Protein AF-A0A3D2S648-F1 (afdb_monomer_lite)

Radius of gyration: 19.28 Å; chains: 1; bounding box: 47×48×57 Å

Structure (mmCIF, N/CA/C/O backbone):
data_AF-A0A3D2S648-F1
#
_entry.id   AF-A0A3D2S648-F1
#
loop_
_atom_site.group_PDB
_atom_site.id
_atom_site.type_symbol
_atom_site.label_atom_id
_atom_site.label_alt_id
_atom_site.label_comp_id
_atom_site.label_asym_id
_atom_site.label_entity_id
_atom_site.label_seq_id
_atom_site.pdbx_PDB_ins_code
_atom_site.Cartn_x
_atom_site.Cartn_y
_atom_site.Cartn_z
_atom_site.occupancy
_atom_site.B_iso_or_equiv
_atom_site.auth_seq_id
_atom_site.auth_comp_id
_atom_site.auth_asym_id
_atom_site.auth_atom_id
_atom_site.pdbx_PDB_model_num
ATOM 1 N N . MET A 1 1 ? -22.440 8.748 -2.567 1.00 68.94 1 MET A N 1
ATOM 2 C CA . MET A 1 1 ? -22.043 9.729 -1.536 1.00 68.94 1 MET A CA 1
ATOM 3 C C . MET A 1 1 ? -20.628 10.183 -1.875 1.00 68.94 1 MET A C 1
ATOM 5 O O . MET A 1 1 ? -19.863 9.335 -2.315 1.00 68.94 1 MET A O 1
ATOM 9 N N . SER A 1 2 ? -20.301 11.477 -1.815 1.00 81.31 2 SER A N 1
ATOM 10 C CA . SER A 1 2 ? -18.918 11.945 -2.030 1.00 81.31 2 SER A CA 1
ATOM 11 C C . SER A 1 2 ? -18.093 11.781 -0.749 1.00 81.31 2 SER A C 1
ATOM 13 O O . SER A 1 2 ? -18.677 11.675 0.327 1.00 81.31 2 SER A O 1
ATOM 15 N N . LEU A 1 3 ? -16.758 11.813 -0.849 1.00 81.62 3 LEU A N 1
ATOM 16 C CA . LEU A 1 3 ? -15.882 11.835 0.335 1.00 81.62 3 LEU A CA 1
ATOM 17 C C . LEU A 1 3 ? -16.218 13.018 1.249 1.00 81.62 3 LEU A C 1
ATOM 19 O O . LEU A 1 3 ? -16.383 12.841 2.450 1.00 81.62 3 LEU A O 1
ATOM 23 N N . GLY A 1 4 ? -16.443 14.196 0.657 1.00 78.25 4 GLY A N 1
ATOM 24 C CA . GLY A 1 4 ? -16.842 15.378 1.415 1.00 78.25 4 GLY A CA 1
ATOM 25 C C . GLY A 1 4 ? -18.153 15.192 2.182 1.00 78.25 4 GLY A C 1
ATOM 26 O O . GLY A 1 4 ? -18.220 15.561 3.342 1.00 78.25 4 GLY A O 1
ATOM 27 N N . ALA A 1 5 ? -19.148 14.510 1.605 1.00 82.06 5 ALA A N 1
ATOM 28 C CA . ALA A 1 5 ? -20.403 14.233 2.308 1.00 82.06 5 ALA A CA 1
ATOM 29 C C . ALA A 1 5 ? -20.234 13.280 3.510 1.00 82.06 5 ALA A C 1
ATOM 31 O O . ALA A 1 5 ? -21.040 13.333 4.435 1.00 82.06 5 ALA A O 1
ATOM 32 N N . ILE A 1 6 ? -19.209 12.417 3.502 1.00 81.50 6 ILE A N 1
ATOM 33 C CA . ILE A 1 6 ? -18.843 11.582 4.658 1.00 81.50 6 ILE A CA 1
ATOM 34 C C . ILE A 1 6 ? -18.100 12.428 5.702 1.00 81.50 6 ILE A C 1
ATOM 36 O O . ILE A 1 6 ? -18.404 12.330 6.884 1.00 81.50 6 ILE A O 1
ATOM 40 N N . ALA A 1 7 ? -17.172 13.288 5.273 1.00 78.75 7 ALA A N 1
ATOM 41 C CA . ALA A 1 7 ? -16.404 14.165 6.162 1.00 78.75 7 ALA A CA 1
ATOM 42 C C . ALA A 1 7 ? -17.233 15.307 6.784 1.00 78.75 7 ALA A C 1
ATOM 44 O O . ALA A 1 7 ? -16.906 15.787 7.866 1.00 78.75 7 ALA A O 1
ATOM 45 N N . ASP A 1 8 ? -18.326 15.739 6.147 1.00 77.69 8 ASP A N 1
ATOM 46 C CA . ASP A 1 8 ? -19.172 16.848 6.614 1.00 77.69 8 ASP A CA 1
ATOM 47 C C . ASP A 1 8 ? -19.723 16.628 8.036 1.00 77.69 8 ASP A C 1
ATOM 49 O O . ASP A 1 8 ? -19.991 17.595 8.754 1.00 77.69 8 ASP A O 1
ATOM 53 N N . THR A 1 9 ? -19.835 15.375 8.495 1.00 71.50 9 THR A N 1
ATOM 54 C CA . THR A 1 9 ? -20.250 15.051 9.871 1.00 71.50 9 THR A CA 1
ATOM 55 C C . THR A 1 9 ? -19.238 15.481 10.936 1.00 71.50 9 THR A C 1
ATOM 57 O O . THR A 1 9 ? -19.591 15.522 12.113 1.00 71.50 9 THR A O 1
ATOM 60 N N . LEU A 1 10 ? -18.002 15.803 10.542 1.00 74.88 10 LEU A N 1
ATOM 61 C CA . LEU A 1 10 ? -16.890 16.170 11.424 1.00 74.88 10 LEU A CA 1
ATOM 62 C C . LEU A 1 10 ? -16.621 17.685 11.493 1.00 74.88 10 LEU A C 1
ATOM 64 O O . LEU A 1 10 ? -15.765 18.115 12.258 1.00 74.88 10 LEU A O 1
ATOM 68 N N . GLY A 1 11 ? -17.366 18.517 10.754 1.00 65.44 11 GLY A N 1
ATOM 69 C CA . GLY A 1 11 ? -17.155 19.976 10.733 1.00 65.44 11 GLY A CA 1
ATOM 70 C C . GLY A 1 11 ? -16.646 20.546 9.405 1.00 65.44 11 GLY A C 1
ATOM 71 O O . GLY A 1 11 ? -16.322 21.732 9.352 1.00 65.44 11 GLY A O 1
ATOM 72 N N . GLY A 1 12 ? -16.672 19.742 8.338 1.00 59.19 12 GLY A N 1
ATOM 73 C CA . GLY A 1 12 ? -16.446 20.155 6.951 1.00 59.19 12 GLY A CA 1
ATOM 74 C C . GLY A 1 12 ? -15.010 19.897 6.468 1.00 59.19 12 GLY A C 1
ATOM 75 O O . GLY A 1 12 ? -14.066 20.335 7.128 1.00 59.19 12 GLY A O 1
ATOM 76 N N . PRO A 1 13 ? -14.824 19.227 5.316 1.00 64.94 13 PRO A N 1
ATOM 77 C CA . PRO A 1 13 ? -13.505 18.888 4.793 1.00 64.94 13 PRO A CA 1
ATOM 78 C C . PRO A 1 13 ? -12.730 20.126 4.328 1.00 64.94 13 PRO A C 1
ATOM 80 O O . PRO A 1 13 ? -13.305 21.064 3.768 1.00 64.94 13 PRO A O 1
ATOM 83 N N . GLN A 1 14 ? -11.408 20.108 4.488 1.00 73.25 14 GLN A N 1
ATOM 84 C CA . GLN A 1 14 ? -10.525 21.092 3.856 1.00 73.25 14 GLN A CA 1
ATOM 85 C C . GLN A 1 14 ? -10.314 20.753 2.373 1.00 73.25 14 GLN A C 1
ATOM 87 O O . GLN A 1 14 ? -10.428 21.626 1.512 1.00 73.25 14 GLN A O 1
ATOM 92 N N . SER A 1 15 ? -10.001 19.485 2.077 1.00 87.38 15 SER A N 1
ATOM 93 C CA . SER A 1 15 ? -9.791 18.939 0.731 1.00 87.38 15 SER A CA 1
ATOM 94 C C . SER A 1 15 ? -9.544 17.438 0.850 1.00 87.38 15 SER A C 1
ATOM 96 O O . SER A 1 15 ? -8.461 17.049 1.283 1.00 87.38 15 SER A O 1
ATOM 98 N N . SER A 1 16 ? -10.509 16.611 0.442 1.00 92.00 16 SER A N 1
ATOM 99 C CA . SER A 1 16 ? -10.438 15.155 0.614 1.00 92.00 16 SER A CA 1
ATOM 100 C C . SER A 1 16 ? -9.823 14.444 -0.598 1.00 92.00 16 SER A C 1
ATOM 102 O O . SER A 1 16 ? -10.197 14.740 -1.735 1.00 92.00 16 SER A O 1
ATOM 104 N N . PHE A 1 17 ? -8.913 13.493 -0.372 1.00 93.81 17 PHE A N 1
ATOM 105 C CA . PHE A 1 17 ? -8.151 12.797 -1.419 1.00 93.81 17 PHE A CA 1
ATOM 106 C C . PHE A 1 17 ? -7.721 11.380 -1.001 1.00 93.81 17 PHE A C 1
ATOM 108 O O . PHE A 1 17 ? -7.932 10.957 0.134 1.00 93.81 17 PHE A O 1
ATOM 115 N N . ASP A 1 18 ? -7.168 10.630 -1.956 1.00 95.00 18 ASP A N 1
ATOM 116 C CA . ASP A 1 18 ? -6.601 9.284 -1.790 1.00 95.00 18 ASP A CA 1
ATOM 117 C C . ASP A 1 18 ? -7.480 8.260 -1.045 1.00 95.00 18 ASP A C 1
ATOM 119 O O . ASP A 1 18 ? -7.058 7.665 -0.049 1.00 95.00 18 ASP A O 1
ATOM 123 N N . PRO A 1 19 ? -8.714 7.998 -1.519 1.00 96.75 19 PRO A N 1
ATOM 124 C CA . PRO A 1 19 ? -9.584 7.032 -0.872 1.00 96.75 19 PRO A CA 1
ATOM 125 C C . PRO A 1 19 ? -9.084 5.590 -1.018 1.00 96.75 19 PRO A C 1
ATOM 127 O O . PRO A 1 19 ? -8.669 5.138 -2.090 1.00 96.75 19 PRO A O 1
ATOM 130 N N . ARG A 1 20 ? -9.233 4.829 0.063 1.00 97.56 20 ARG A N 1
ATOM 131 C CA . ARG A 1 20 ? -9.050 3.382 0.158 1.00 97.56 20 ARG A CA 1
ATOM 132 C C . ARG A 1 20 ? -10.309 2.759 0.730 1.00 97.56 20 ARG A C 1
ATOM 134 O O . ARG A 1 20 ? -10.784 3.181 1.777 1.00 97.56 20 ARG A O 1
ATOM 141 N N . VAL A 1 21 ? -10.836 1.743 0.058 1.00 96.69 21 VAL A N 1
ATOM 142 C CA . VAL A 1 21 ? -12.007 0.996 0.524 1.00 96.69 21 VAL A CA 1
ATOM 143 C C . VAL A 1 21 ? -11.666 -0.480 0.631 1.00 96.69 21 VAL A C 1
ATOM 145 O O . VAL A 1 21 ? -10.998 -1.034 -0.243 1.00 96.69 21 VAL A O 1
ATOM 148 N N . LEU A 1 22 ? -12.133 -1.112 1.700 1.00 96.31 22 LEU A N 1
ATOM 149 C CA . LEU A 1 22 ? -11.999 -2.540 1.933 1.00 96.31 22 LEU A CA 1
ATOM 150 C C . LEU A 1 22 ? -13.348 -3.109 2.377 1.00 96.31 22 LEU A C 1
ATOM 152 O O . LEU A 1 22 ? -14.104 -2.453 3.091 1.00 96.31 22 LEU A O 1
ATOM 156 N N . TYR A 1 23 ? -13.655 -4.322 1.926 1.00 97.56 23 TYR A N 1
ATOM 157 C CA . TYR A 1 23 ? -14.774 -5.105 2.436 1.00 97.56 23 TYR A CA 1
ATOM 158 C C . TYR A 1 23 ? -14.241 -6.127 3.437 1.00 97.56 23 TYR A C 1
ATOM 160 O O . TYR A 1 23 ? -13.323 -6.884 3.119 1.00 97.56 23 TYR A O 1
ATOM 168 N N . ASP A 1 24 ? -14.811 -6.122 4.633 1.00 98.00 24 ASP A N 1
ATOM 169 C CA . ASP A 1 24 ? -14.537 -7.061 5.706 1.00 98.00 24 ASP A CA 1
ATOM 170 C C . ASP A 1 24 ? -15.552 -8.214 5.640 1.00 98.00 24 ASP A C 1
ATOM 172 O O . ASP A 1 24 ? -16.726 -8.035 5.993 1.00 98.00 24 ASP A O 1
ATOM 176 N N . PRO A 1 25 ? -15.128 -9.408 5.189 1.00 96.62 25 PRO A N 1
ATOM 177 C CA . PRO A 1 25 ? -16.024 -10.545 5.042 1.00 96.62 25 PRO A CA 1
ATOM 178 C C . PRO A 1 25 ? -16.404 -11.204 6.374 1.00 96.62 25 PRO A C 1
ATOM 180 O O . PRO A 1 25 ? -17.346 -11.994 6.383 1.00 96.62 25 PRO A O 1
ATOM 183 N N . ILE A 1 26 ? -15.693 -10.926 7.474 1.00 97.50 26 ILE A N 1
ATOM 184 C CA . ILE A 1 26 ? -15.992 -11.497 8.795 1.00 97.50 26 ILE A CA 1
ATOM 185 C C . ILE A 1 26 ? -17.188 -10.765 9.404 1.00 97.50 26 ILE A C 1
ATOM 187 O O . ILE A 1 26 ? -18.120 -11.401 9.898 1.00 97.50 26 ILE A O 1
ATOM 191 N N . HIS A 1 27 ? -17.190 -9.434 9.316 1.00 97.75 27 HIS A N 1
ATOM 192 C CA . HIS A 1 27 ? -18.245 -8.594 9.886 1.00 97.75 27 HIS A CA 1
ATOM 193 C C . HIS A 1 27 ? -19.367 -8.246 8.892 1.00 97.75 27 HIS A C 1
ATOM 195 O O . HIS A 1 27 ? -20.399 -7.718 9.313 1.00 97.75 27 HIS A O 1
ATOM 201 N N . ASP A 1 28 ? -19.198 -8.553 7.598 1.00 97.75 28 ASP A N 1
ATOM 202 C CA . ASP A 1 28 ? -20.107 -8.158 6.507 1.00 97.75 28 ASP A CA 1
ATOM 203 C C . ASP A 1 28 ? -20.303 -6.631 6.497 1.00 97.75 28 ASP A C 1
ATOM 205 O O . ASP A 1 28 ? -21.405 -6.099 6.681 1.00 97.75 28 ASP A O 1
ATOM 209 N N . ARG A 1 29 ? -19.178 -5.911 6.394 1.00 98.12 29 ARG A N 1
ATOM 210 C CA . ARG A 1 29 ? -19.088 -4.444 6.474 1.00 98.12 29 ARG A CA 1
ATOM 211 C C . ARG A 1 29 ? -18.006 -3.895 5.548 1.00 98.12 29 ARG A C 1
ATOM 213 O O . ARG A 1 29 ? -17.112 -4.605 5.109 1.00 98.12 29 ARG A O 1
ATOM 220 N N . PHE A 1 30 ? -18.084 -2.603 5.267 1.00 98.50 30 PHE A N 1
ATOM 221 C CA . PHE A 1 30 ? -17.096 -1.842 4.516 1.00 98.50 30 PHE A CA 1
ATOM 222 C C . PHE A 1 30 ? -16.338 -0.879 5.429 1.00 98.50 30 PHE A C 1
ATOM 224 O O . PHE A 1 30 ? -16.905 -0.282 6.347 1.00 98.50 30 PHE A O 1
ATOM 231 N N . ILE A 1 31 ? -15.063 -0.694 5.114 1.00 98.69 31 ILE A N 1
ATOM 232 C CA . ILE A 1 31 ? -14.160 0.266 5.740 1.00 98.69 31 ILE A CA 1
ATOM 233 C C . ILE A 1 31 ? -13.689 1.219 4.646 1.00 98.69 31 ILE A C 1
ATOM 235 O O . ILE A 1 31 ? -13.285 0.777 3.569 1.00 98.69 31 ILE A O 1
ATOM 239 N N . LEU A 1 32 ? -13.745 2.518 4.912 1.00 98.12 32 LEU A N 1
ATOM 240 C CA . LEU A 1 32 ? -13.281 3.574 4.025 1.00 98.12 32 LEU A CA 1
ATOM 241 C C . LEU A 1 32 ? -12.277 4.439 4.781 1.00 98.12 32 LEU A C 1
ATOM 243 O O . LEU A 1 32 ? -12.571 4.934 5.865 1.00 98.12 32 LEU A O 1
ATOM 247 N N . VAL A 1 33 ? -11.112 4.649 4.182 1.00 98.38 33 VAL A N 1
ATOM 248 C CA . VAL A 1 33 ? -10.084 5.565 4.670 1.00 98.38 33 VAL A CA 1
ATOM 249 C C . VAL A 1 33 ? -9.759 6.561 3.572 1.00 98.38 33 VAL A C 1
ATOM 251 O O . VAL A 1 33 ? -9.655 6.180 2.411 1.00 98.38 33 VAL A O 1
ATOM 254 N N . PHE A 1 34 ? -9.611 7.831 3.915 1.00 97.31 34 PHE A N 1
ATOM 255 C CA . PHE A 1 34 ? -9.133 8.857 2.991 1.00 97.31 34 PHE A CA 1
ATOM 256 C C . PHE A 1 34 ? -8.445 9.975 3.767 1.00 97.31 34 PHE A C 1
ATOM 258 O O . PHE A 1 34 ? -8.589 10.079 4.985 1.00 97.31 34 PHE A O 1
ATOM 265 N N . LEU A 1 35 ? -7.680 10.801 3.066 1.00 95.94 35 LEU A N 1
ATOM 266 C CA . LEU A 1 35 ? -6.995 11.940 3.663 1.00 95.94 35 LEU A CA 1
ATOM 267 C C . LEU A 1 35 ? -7.822 13.205 3.486 1.00 95.94 35 LEU A C 1
ATOM 269 O O . LEU A 1 35 ? -8.503 13.361 2.471 1.00 95.94 35 LEU A O 1
ATOM 273 N N . ASP A 1 36 ? -7.748 14.111 4.455 1.00 93.69 36 ASP A N 1
ATOM 274 C CA . ASP A 1 36 ? -8.346 15.437 4.360 1.00 93.69 36 ASP A CA 1
ATOM 275 C C . ASP A 1 36 ? -7.351 16.515 4.797 1.00 93.69 36 ASP A C 1
ATOM 277 O O . ASP A 1 36 ? -6.824 16.486 5.906 1.00 93.69 36 ASP A O 1
ATOM 281 N N . GLY A 1 37 ? -7.079 17.448 3.882 1.00 91.19 37 GLY A N 1
ATOM 282 C CA . GLY A 1 37 ? -6.089 18.508 4.053 1.00 91.19 37 GLY A CA 1
ATOM 283 C C . GLY A 1 37 ? -4.624 18.045 3.959 1.00 91.19 37 GLY A C 1
ATOM 284 O O . GLY A 1 37 ? -4.233 16.952 4.358 1.00 91.19 37 GLY A O 1
ATOM 285 N N . PHE A 1 38 ? -3.788 18.918 3.397 1.00 87.56 38 PHE A N 1
ATOM 286 C CA . PHE A 1 38 ? -2.383 18.643 3.050 1.00 87.56 38 PHE A CA 1
ATOM 287 C C . PHE A 1 38 ? -1.402 19.614 3.736 1.00 87.56 38 PHE A C 1
ATOM 289 O O . PHE A 1 38 ? -0.265 19.787 3.306 1.00 87.56 38 PHE A O 1
ATOM 296 N N . GLY A 1 39 ? -1.847 20.294 4.798 1.00 91.25 39 GLY A N 1
ATOM 297 C CA . GLY A 1 39 ? -1.016 21.167 5.628 1.00 91.25 39 GLY A CA 1
ATOM 298 C C . GLY A 1 39 ? -0.733 20.529 6.992 1.00 91.25 39 GLY A C 1
ATOM 299 O O . GLY A 1 39 ? -1.605 19.848 7.519 1.00 91.25 39 GLY A O 1
ATOM 300 N N . PRO A 1 40 ? 0.421 20.772 7.638 1.00 92.88 40 PRO A N 1
ATOM 301 C CA . PRO A 1 40 ? 0.746 20.133 8.921 1.00 92.88 40 PRO A CA 1
ATOM 302 C C . PRO A 1 40 ? -0.253 20.353 10.060 1.00 92.88 40 PRO A C 1
ATOM 304 O O . PRO A 1 40 ? -0.370 19.511 10.944 1.00 92.88 40 PRO A O 1
ATOM 307 N N . ALA A 1 41 ? -0.954 21.490 10.055 1.00 92.31 41 ALA A N 1
ATOM 308 C CA . ALA A 1 41 ? -1.976 21.830 11.047 1.00 92.31 41 ALA A CA 1
ATOM 309 C C . ALA A 1 41 ? -3.397 21.412 10.628 1.00 92.31 41 ALA A C 1
ATOM 311 O O . ALA A 1 41 ? -4.337 21.581 11.398 1.00 92.31 41 ALA A O 1
ATOM 312 N N . THR A 1 42 ? -3.560 20.935 9.395 1.00 92.19 42 THR A N 1
ATOM 313 C CA . THR A 1 42 ? -4.859 20.645 8.775 1.00 92.19 42 THR A CA 1
ATOM 314 C C . THR A 1 42 ? -4.893 19.277 8.103 1.00 92.19 42 THR A C 1
ATOM 316 O O . THR A 1 42 ? -5.802 19.022 7.326 1.00 92.19 42 THR A O 1
ATOM 319 N N . SER A 1 43 ? -3.895 18.426 8.350 1.00 94.88 43 SER A N 1
ATOM 320 C CA . SER A 1 43 ? -3.803 17.082 7.789 1.00 94.88 43 SER A CA 1
ATOM 321 C C . SER A 1 43 ? -4.498 16.112 8.725 1.00 94.88 43 SER A C 1
ATOM 323 O O . SER A 1 43 ? -4.136 16.013 9.900 1.00 94.88 43 SER A O 1
ATOM 325 N N . PHE A 1 44 ? -5.471 15.390 8.184 1.00 95.62 44 PHE A N 1
ATOM 326 C CA . PHE A 1 44 ? -6.271 14.406 8.892 1.00 95.62 44 PHE A CA 1
ATOM 327 C C . PHE A 1 44 ? -6.391 13.122 8.075 1.00 95.62 44 PHE A C 1
ATOM 329 O O . PHE A 1 44 ? -6.370 13.137 6.843 1.00 95.62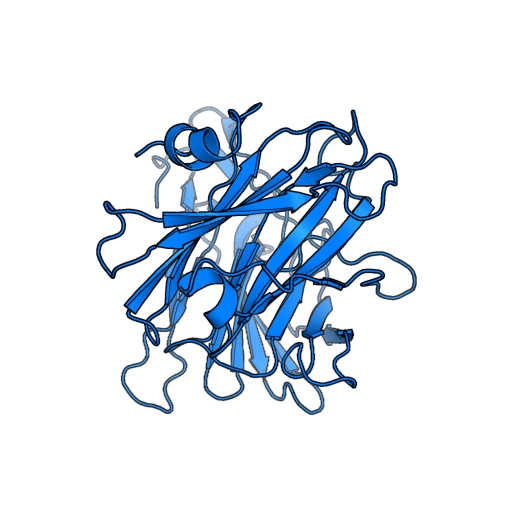 44 PHE A O 1
ATOM 336 N N . ILE A 1 45 ? -6.545 12.007 8.780 1.00 97.56 45 ILE A N 1
ATOM 337 C CA . ILE A 1 45 ? -6.912 10.718 8.200 1.00 97.56 45 ILE A CA 1
ATOM 338 C C . ILE A 1 45 ? -8.346 10.445 8.643 1.00 97.56 45 ILE A C 1
ATOM 340 O O . ILE A 1 45 ? -8.611 10.264 9.833 1.00 97.56 45 ILE A O 1
ATOM 344 N N . ILE A 1 46 ? -9.273 10.427 7.692 1.00 97.38 46 ILE A N 1
ATOM 345 C CA . ILE A 1 46 ? -10.668 10.091 7.955 1.00 97.38 46 ILE A CA 1
ATOM 346 C C . ILE A 1 46 ? -10.818 8.580 7.865 1.00 97.38 46 ILE A C 1
ATOM 348 O O . ILE A 1 46 ? -10.434 7.972 6.865 1.00 97.38 46 ILE A O 1
ATOM 352 N N . VAL A 1 47 ? -11.392 7.982 8.905 1.00 98.19 47 VAL A N 1
ATOM 353 C CA . VAL A 1 47 ? -11.663 6.545 8.985 1.00 98.19 47 VAL A CA 1
ATOM 354 C C . VAL A 1 47 ? -13.158 6.361 9.169 1.00 98.19 47 VAL A C 1
ATOM 356 O O . VAL A 1 47 ? -13.750 6.912 10.093 1.00 98.19 47 VAL A O 1
ATOM 359 N N . ALA A 1 48 ? -13.784 5.596 8.288 1.00 97.75 48 ALA A N 1
ATOM 360 C CA . ALA A 1 48 ? -15.212 5.359 8.317 1.00 97.75 48 ALA A CA 1
ATOM 361 C C . ALA A 1 48 ? -15.518 3.863 8.236 1.00 97.75 48 ALA A C 1
ATOM 363 O O . ALA A 1 48 ? -14.966 3.143 7.406 1.00 97.75 48 ALA A O 1
ATOM 364 N N . PHE A 1 49 ? -16.462 3.418 9.060 1.00 98.38 49 PHE A N 1
ATOM 365 C CA . PHE A 1 49 ? -16.956 2.045 9.094 1.00 98.38 49 PHE A CA 1
ATOM 366 C C . PHE A 1 49 ? -18.446 2.038 8.766 1.00 98.38 49 PHE A C 1
ATOM 368 O O . PHE A 1 49 ? -19.233 2.710 9.433 1.00 98.38 49 PHE A O 1
ATOM 375 N N . SER A 1 50 ? -18.864 1.296 7.743 1.00 97.94 50 SER A N 1
ATOM 376 C CA . SER A 1 50 ? -20.287 1.181 7.415 1.00 97.94 50 SER A CA 1
ATOM 377 C C . SER A 1 50 ? -21.035 0.537 8.587 1.00 97.94 50 SER A C 1
ATOM 379 O O . SER A 1 50 ? -20.529 -0.406 9.193 1.00 97.94 50 SER A O 1
ATOM 381 N N . GLN A 1 51 ? -22.253 0.985 8.889 1.00 97.38 51 GLN A N 1
ATOM 382 C CA . GLN A 1 51 ? -23.066 0.383 9.957 1.00 97.38 51 GLN A CA 1
ATOM 383 C C . GLN A 1 51 ? -23.752 -0.923 9.531 1.00 97.38 51 GLN A C 1
ATOM 385 O O . GLN A 1 51 ? -24.188 -1.699 10.383 1.00 97.38 51 GLN A O 1
ATOM 390 N N . THR A 1 52 ? -23.864 -1.162 8.220 1.00 97.38 52 THR A N 1
ATOM 391 C CA . THR A 1 52 ? -24.512 -2.332 7.602 1.00 97.38 52 THR A CA 1
ATOM 392 C C . THR A 1 52 ? -23.687 -2.846 6.419 1.00 97.38 52 THR A C 1
ATOM 394 O O . THR A 1 52 ? -22.734 -2.186 6.021 1.00 97.38 52 THR A O 1
ATOM 397 N N . SER A 1 53 ? -24.067 -3.975 5.820 1.00 97.12 53 SER A N 1
ATOM 398 C CA . SER A 1 53 ? -23.482 -4.454 4.560 1.00 97.12 53 SER A CA 1
ATOM 399 C C . SER A 1 53 ? -23.933 -3.678 3.321 1.00 97.12 53 SER A C 1
ATOM 401 O O . SER A 1 53 ? -23.509 -3.980 2.210 1.00 97.12 53 SER A O 1
ATOM 403 N N . ASP A 1 54 ? -24.772 -2.654 3.491 1.00 96.06 54 ASP A N 1
ATOM 404 C CA . ASP A 1 54 ? -25.064 -1.675 2.453 1.00 96.06 54 ASP A CA 1
ATOM 405 C C . ASP A 1 54 ? -24.099 -0.476 2.580 1.00 96.06 54 ASP A C 1
ATOM 407 O O . ASP A 1 54 ? -24.273 0.358 3.480 1.00 96.06 54 ASP A O 1
ATOM 411 N N . PRO A 1 55 ? -23.098 -0.335 1.683 1.00 93.44 55 PRO A N 1
ATOM 412 C CA . PRO A 1 55 ? -22.140 0.770 1.731 1.00 93.44 55 PRO A CA 1
ATOM 413 C C . PRO A 1 55 ? -22.773 2.124 1.372 1.00 93.44 55 PRO A C 1
ATOM 415 O O . PRO A 1 55 ? -22.128 3.164 1.508 1.00 93.44 55 PRO A O 1
ATOM 418 N N . THR A 1 56 ? -24.027 2.140 0.903 1.00 92.81 56 THR A N 1
ATOM 419 C CA . THR A 1 56 ? -24.776 3.372 0.617 1.00 92.81 56 THR A CA 1
ATOM 420 C C . THR A 1 56 ? -25.505 3.934 1.840 1.00 92.81 56 THR A C 1
ATOM 422 O O . THR A 1 56 ? -26.014 5.056 1.776 1.00 92.81 56 THR A O 1
ATOM 425 N N . GLY A 1 57 ? -25.531 3.179 2.946 1.00 92.50 57 GLY A N 1
ATOM 426 C CA . GLY A 1 57 ? -26.153 3.561 4.209 1.00 92.50 57 GLY A CA 1
ATOM 427 C C . GLY A 1 57 ? -25.302 4.497 5.077 1.00 92.50 57 GLY A C 1
ATOM 428 O O . GLY A 1 57 ? -24.476 5.269 4.593 1.00 92.50 57 GLY A O 1
ATOM 429 N N . THR A 1 58 ? -25.537 4.440 6.389 1.00 94.12 58 THR A N 1
ATOM 430 C CA . THR A 1 58 ? -24.834 5.255 7.392 1.00 94.12 58 THR A CA 1
ATOM 431 C C . THR A 1 58 ? -23.473 4.659 7.750 1.00 94.12 58 THR A C 1
ATOM 433 O O . THR A 1 58 ? -23.300 3.438 7.767 1.00 94.12 58 THR A O 1
ATOM 436 N N . TRP A 1 59 ? -22.530 5.532 8.097 1.00 96.44 59 TRP A N 1
ATOM 437 C CA . TRP A 1 59 ? -21.175 5.188 8.514 1.00 96.44 59 TRP A CA 1
ATOM 438 C C . TRP A 1 59 ? -20.884 5.759 9.907 1.00 96.44 59 TRP A C 1
ATOM 440 O O . TRP A 1 59 ? -21.335 6.858 10.230 1.00 96.44 59 TRP A O 1
ATOM 450 N N . ASN A 1 60 ? -20.125 5.029 10.722 1.00 97.12 60 ASN A N 1
ATOM 451 C CA . ASN A 1 60 ? -19.444 5.589 11.887 1.00 97.12 60 ASN A CA 1
ATOM 452 C C . ASN A 1 60 ? -18.163 6.245 11.382 1.00 97.12 60 ASN A C 1
ATOM 454 O O . ASN A 1 60 ? -17.355 5.568 10.749 1.00 97.12 60 ASN A O 1
ATOM 458 N N . VAL A 1 61 ? -18.008 7.546 11.610 1.00 96.75 61 VAL A N 1
ATOM 459 C CA . VAL A 1 61 ? -16.934 8.350 11.017 1.00 96.75 61 VAL A CA 1
ATOM 460 C C . VAL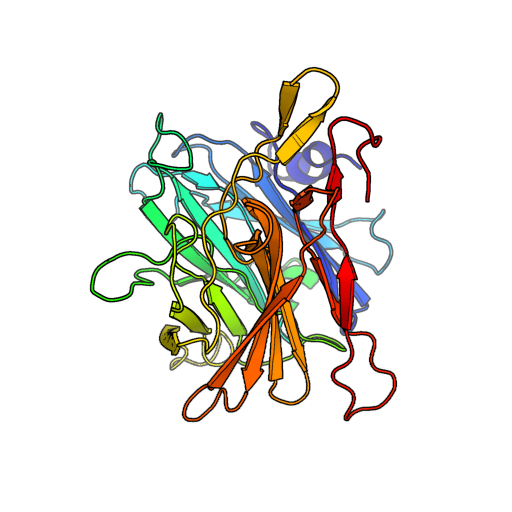 A 1 61 ? -16.043 8.905 12.119 1.00 96.75 61 VAL A C 1
ATOM 462 O O . VAL A 1 61 ? -16.532 9.424 13.122 1.00 96.75 61 VAL A O 1
ATOM 465 N N . TYR A 1 62 ? -14.740 8.798 11.901 1.00 96.94 62 TYR A N 1
ATOM 466 C CA . TYR A 1 62 ? -13.688 9.155 12.835 1.00 96.94 62 TYR A CA 1
ATOM 467 C C . TYR A 1 62 ? -12.606 9.978 12.146 1.00 96.94 62 TYR A C 1
ATOM 469 O O . TYR A 1 62 ? -12.427 9.904 10.929 1.00 96.94 62 TYR A O 1
ATOM 477 N N . GLU A 1 63 ? -11.853 10.711 12.955 1.00 95.56 63 GLU A N 1
ATOM 478 C CA . GLU A 1 63 ? -10.723 11.526 12.527 1.00 95.56 63 GLU A CA 1
ATOM 479 C C . GLU A 1 63 ? -9.483 11.131 13.332 1.00 95.56 63 GLU A C 1
ATOM 481 O O . GLU A 1 63 ? -9.523 11.090 14.564 1.00 95.56 63 GLU A O 1
ATOM 486 N N . LEU A 1 64 ? -8.384 10.843 12.636 1.00 97.31 64 LEU A N 1
ATOM 487 C CA . LEU A 1 64 ? -7.053 10.696 13.220 1.00 97.31 64 LEU A CA 1
ATOM 488 C C . LEU A 1 64 ? -6.171 11.866 12.766 1.00 97.31 64 LEU A C 1
ATOM 490 O O . LEU A 1 64 ? -6.311 12.340 11.633 1.00 97.31 64 LEU A O 1
ATOM 494 N N . PRO A 1 65 ? -5.226 12.329 13.601 1.00 96.69 65 PRO A N 1
ATOM 495 C CA . PRO A 1 65 ? -4.303 13.380 13.195 1.00 96.69 65 PRO A CA 1
ATOM 496 C C . PRO A 1 65 ? -3.368 12.881 12.083 1.00 96.69 65 PRO A C 1
ATOM 498 O O . PRO A 1 65 ? -2.711 11.855 12.225 1.00 96.69 65 PRO A O 1
ATOM 501 N N . GLY A 1 66 ? -3.237 13.648 11.001 1.00 96.19 66 GLY A N 1
ATOM 502 C CA . GLY A 1 66 ? -2.259 13.414 9.929 1.00 96.19 66 GLY A CA 1
ATOM 503 C C . GLY A 1 66 ? -0.851 13.939 10.248 1.00 96.19 66 GLY A C 1
ATOM 504 O O . GLY A 1 66 ? 0.082 13.738 9.474 1.00 96.19 66 GLY A O 1
ATOM 505 N N . ASN A 1 67 ? -0.668 14.588 11.399 1.00 96.69 67 ASN A N 1
ATOM 506 C CA . ASN A 1 67 ? 0.627 14.987 11.961 1.00 96.69 67 ASN A CA 1
ATOM 507 C C . ASN A 1 67 ? 0.719 14.552 13.438 1.00 96.69 67 ASN A C 1
ATOM 509 O O . ASN A 1 67 ? 0.789 15.393 14.338 1.00 96.69 67 ASN A O 1
ATOM 513 N N . PRO A 1 68 ? 0.674 13.240 13.731 1.00 96.94 68 PRO A N 1
ATOM 514 C CA . PRO A 1 68 ? 0.569 12.747 15.106 1.00 96.94 68 PRO A CA 1
ATOM 515 C C . PRO A 1 68 ? 1.815 13.020 15.961 1.00 96.94 68 PRO A C 1
ATOM 517 O O . PRO A 1 68 ? 1.748 12.965 17.186 1.00 96.94 68 PRO A O 1
ATOM 520 N N . LYS A 1 69 ? 2.954 13.324 15.325 1.00 97.06 69 LYS A N 1
ATOM 521 C CA . LYS A 1 69 ? 4.238 13.605 15.984 1.00 97.06 69 LYS A CA 1
ATOM 522 C C . LYS A 1 69 ? 4.473 15.093 16.257 1.00 97.06 69 LYS A C 1
ATOM 524 O O . LYS A 1 69 ? 5.520 15.430 16.803 1.00 97.06 69 LYS A O 1
ATOM 529 N N . ASP A 1 70 ? 3.550 15.965 15.840 1.00 96.00 70 ASP A N 1
ATOM 530 C CA . ASP A 1 70 ? 3.670 17.428 15.927 1.00 96.00 70 ASP A CA 1
ATOM 531 C C . ASP A 1 70 ? 5.035 17.953 15.427 1.00 96.00 70 ASP A C 1
ATOM 533 O O . ASP A 1 70 ? 5.686 18.805 16.029 1.00 96.00 70 ASP A O 1
ATOM 537 N N . ASN A 1 71 ? 5.521 17.395 14.313 1.00 95.88 71 ASN A N 1
ATOM 538 C CA . ASN A 1 71 ? 6.878 17.634 13.803 1.00 95.88 71 ASN A CA 1
ATOM 539 C C . ASN A 1 71 ? 6.891 18.436 12.492 1.00 95.88 71 ASN A C 1
ATOM 541 O O . ASN A 1 71 ? 7.847 18.364 11.714 1.00 95.88 71 ASN A O 1
ATOM 545 N N . ASN A 1 72 ? 5.838 19.227 12.264 1.00 96.88 72 ASN A N 1
ATOM 546 C CA . ASN A 1 72 ? 5.624 20.011 11.048 1.00 96.88 72 ASN A CA 1
ATOM 547 C C . ASN A 1 72 ? 5.694 19.137 9.778 1.00 96.88 72 ASN A C 1
ATOM 549 O O . ASN A 1 72 ? 6.485 19.401 8.869 1.00 96.88 72 ASN A O 1
ATOM 553 N N . ARG A 1 73 ? 4.917 18.052 9.752 1.00 96.94 73 ARG A N 1
ATOM 554 C CA . ARG A 1 73 ? 4.734 17.147 8.605 1.00 96.94 73 ARG A CA 1
ATOM 555 C C . ARG A 1 73 ? 3.249 16.970 8.317 1.00 96.94 73 ARG A C 1
ATOM 557 O O . ARG A 1 73 ? 2.427 17.329 9.149 1.00 96.94 73 ARG A O 1
ATOM 564 N N . TRP A 1 74 ? 2.916 16.422 7.157 1.00 96.31 74 TRP A N 1
ATOM 565 C CA . TRP A 1 74 ? 1.555 16.005 6.807 1.00 96.31 74 TRP A CA 1
ATOM 566 C C . TRP A 1 74 ? 1.571 14.564 6.288 1.00 96.31 74 TRP A C 1
ATOM 568 O O . TRP A 1 74 ? 2.618 14.097 5.840 1.00 96.31 74 TRP A O 1
ATOM 578 N N . THR A 1 75 ? 0.451 13.847 6.394 1.00 96.94 75 THR A N 1
ATOM 579 C CA . THR A 1 75 ? 0.356 12.447 5.949 1.00 96.94 75 THR A CA 1
ATOM 580 C C . THR A 1 75 ? -0.102 12.376 4.501 1.00 96.94 75 THR A C 1
ATOM 582 O O . THR A 1 75 ? -1.072 13.032 4.135 1.00 96.94 75 THR A O 1
ATOM 585 N N . ASP A 1 76 ? 0.561 11.533 3.717 1.00 96.06 76 ASP A N 1
ATOM 586 C CA . ASP A 1 76 ? 0.205 11.212 2.339 1.00 96.06 76 ASP A CA 1
ATOM 587 C C . ASP A 1 76 ? 0.239 9.696 2.089 1.00 96.06 76 ASP A C 1
ATOM 589 O O . ASP A 1 76 ? 0.845 8.936 2.855 1.00 96.06 76 ASP A O 1
ATOM 593 N N . TYR A 1 77 ? -0.353 9.272 0.972 1.00 95.69 77 TYR A N 1
ATOM 594 C CA . TYR A 1 77 ? -0.264 7.918 0.431 1.00 95.69 77 TYR A CA 1
ATOM 595 C C . TYR A 1 77 ? -0.741 6.824 1.410 1.00 95.69 77 TYR A C 1
ATOM 597 O O . TYR A 1 77 ? 0.046 5.957 1.806 1.00 95.69 77 TYR A O 1
ATOM 605 N N . PRO A 1 78 ? -2.028 6.833 1.811 1.00 97.75 78 PRO A N 1
ATOM 606 C CA . PRO A 1 78 ? -2.550 5.858 2.747 1.00 97.75 78 PRO A CA 1
ATOM 607 C C . PRO A 1 78 ? -2.671 4.482 2.085 1.00 97.75 78 PRO A C 1
ATOM 609 O O . PRO A 1 78 ? -3.137 4.354 0.945 1.00 97.75 78 PRO A O 1
ATOM 612 N N . MET A 1 79 ? -2.330 3.431 2.822 1.00 98.31 79 MET A N 1
ATOM 613 C CA . MET A 1 79 ? -2.677 2.049 2.474 1.00 98.31 79 MET A CA 1
ATOM 614 C C . MET A 1 79 ? -3.360 1.387 3.661 1.00 98.31 79 MET A C 1
ATOM 616 O O . MET A 1 79 ? -3.061 1.726 4.802 1.00 98.31 79 MET A O 1
ATOM 620 N N . ILE A 1 80 ? -4.269 0.447 3.401 1.00 98.56 80 ILE A N 1
ATOM 621 C CA . ILE A 1 80 ? -5.040 -0.217 4.457 1.00 98.56 80 ILE A CA 1
ATOM 622 C C . ILE A 1 80 ? -5.046 -1.731 4.287 1.00 98.56 80 ILE A C 1
ATOM 624 O O . ILE A 1 80 ? -5.085 -2.237 3.165 1.00 98.56 80 ILE A O 1
ATOM 628 N N . ALA A 1 81 ? -5.062 -2.438 5.410 1.00 98.50 81 ALA A N 1
ATOM 629 C CA . ALA A 1 81 ? -5.416 -3.849 5.497 1.00 98.50 81 ALA A CA 1
ATOM 630 C C . ALA A 1 81 ? -6.051 -4.127 6.859 1.00 98.50 81 ALA A C 1
ATOM 632 O O . ALA A 1 81 ? -5.960 -3.311 7.775 1.00 98.50 81 ALA A O 1
ATOM 633 N N . ILE A 1 82 ? -6.682 -5.288 6.985 1.00 98.75 82 ILE A N 1
ATOM 634 C CA . ILE A 1 82 ? -7.272 -5.738 8.241 1.00 98.75 82 ILE A CA 1
ATOM 635 C C . ILE A 1 82 ? -6.734 -7.108 8.627 1.00 98.75 82 ILE A C 1
ATOM 637 O O . ILE A 1 82 ? -6.450 -7.939 7.756 1.00 98.75 82 ILE A O 1
ATOM 641 N N . THR A 1 83 ? -6.627 -7.330 9.931 1.00 98.38 83 THR A N 1
ATOM 642 C CA . THR A 1 83 ? -6.602 -8.673 10.511 1.00 98.38 83 THR A CA 1
ATOM 643 C C . THR A 1 83 ? -8.033 -9.119 10.806 1.00 98.38 83 THR A C 1
ATOM 645 O O . THR A 1 83 ? -8.997 -8.465 10.407 1.00 98.38 83 THR A O 1
ATOM 648 N N . GLU A 1 84 ? -8.199 -10.240 11.505 1.00 97.75 84 GLU A N 1
ATOM 649 C CA . GLU A 1 84 ? -9.522 -10.687 11.953 1.00 97.75 84 GLU A CA 1
ATOM 650 C C . GLU A 1 84 ? -10.196 -9.697 12.922 1.00 97.75 84 GLU A C 1
ATOM 652 O O . GLU A 1 84 ? -11.420 -9.704 13.043 1.00 97.75 84 GLU A O 1
ATOM 657 N N . THR A 1 85 ? -9.420 -8.843 13.602 1.00 98.06 85 THR A N 1
ATOM 658 C CA . THR A 1 85 ? -9.918 -7.985 14.692 1.00 98.06 85 THR A CA 1
ATOM 659 C C . THR A 1 85 ? -9.501 -6.519 14.592 1.00 98.06 85 THR A C 1
ATOM 661 O O . THR A 1 85 ? -10.037 -5.694 15.334 1.00 98.06 85 THR A O 1
ATOM 664 N N . GLU A 1 86 ? -8.555 -6.160 13.719 1.00 98.62 86 GLU A N 1
ATOM 665 C CA . GLU A 1 86 ? -7.939 -4.826 13.716 1.00 98.62 86 GLU A CA 1
ATOM 666 C C . GLU A 1 86 ? -7.747 -4.243 12.317 1.00 98.62 86 GLU A C 1
ATOM 668 O O . GLU A 1 86 ? -7.520 -4.960 11.343 1.00 98.62 86 GLU A O 1
ATOM 673 N N . LEU A 1 87 ? -7.820 -2.914 12.236 1.00 98.81 87 LEU A N 1
ATOM 674 C CA . LEU A 1 87 ? -7.490 -2.128 11.054 1.00 98.81 87 LEU A CA 1
ATOM 675 C C . LEU A 1 87 ? -6.071 -1.578 11.174 1.00 98.81 87 LEU A C 1
ATOM 677 O O . LEU A 1 87 ? -5.721 -0.953 12.177 1.00 98.81 87 LEU A O 1
ATOM 681 N N . PHE A 1 88 ? -5.304 -1.741 10.099 1.00 98.88 88 PHE A N 1
ATOM 682 C CA . PHE A 1 88 ? -3.986 -1.152 9.924 1.00 98.88 88 PHE A CA 1
ATOM 683 C C . PHE A 1 88 ? -4.013 -0.117 8.803 1.00 98.88 88 PHE A C 1
ATOM 685 O O . PHE A 1 88 ? -4.531 -0.389 7.716 1.00 98.88 88 PHE A O 1
ATOM 692 N N . ILE A 1 89 ? -3.427 1.056 9.052 1.00 98.81 89 ILE A N 1
ATOM 693 C CA . ILE A 1 89 ? -3.276 2.127 8.059 1.00 98.81 89 ILE A CA 1
ATOM 694 C C . ILE A 1 89 ? -1.807 2.527 8.003 1.00 98.81 89 ILE A C 1
ATOM 696 O O . ILE A 1 89 ? -1.257 2.964 9.010 1.00 98.81 89 ILE A O 1
ATOM 700 N N . THR A 1 90 ? -1.163 2.424 6.845 1.00 98.69 90 THR A N 1
ATOM 701 C CA . THR A 1 90 ? 0.162 3.028 6.651 1.00 98.69 90 THR A CA 1
ATOM 702 C C . THR A 1 90 ? 0.019 4.420 6.060 1.00 98.69 90 THR A C 1
ATOM 704 O O . THR A 1 90 ? -0.924 4.680 5.315 1.00 98.69 90 THR A O 1
ATOM 707 N N . GLY A 1 91 ? 0.940 5.320 6.395 1.00 98.00 91 GLY A N 1
ATOM 708 C CA . GLY A 1 91 ? 0.998 6.658 5.812 1.00 98.00 91 GLY A CA 1
ATOM 709 C C . GLY A 1 91 ? 2.420 7.200 5.813 1.00 98.00 91 GLY A C 1
ATOM 710 O O . GLY A 1 91 ? 3.186 6.958 6.748 1.00 98.00 91 GLY A O 1
ATOM 711 N N . ASN A 1 92 ? 2.784 7.930 4.763 1.00 97.69 92 ASN A N 1
ATOM 712 C CA . ASN A 1 92 ? 4.069 8.613 4.683 1.00 97.69 92 ASN A CA 1
ATOM 713 C C . ASN A 1 92 ? 3.937 10.019 5.274 1.00 97.69 92 ASN A C 1
ATOM 715 O O . ASN A 1 92 ? 3.105 10.798 4.819 1.00 97.69 92 ASN A O 1
ATOM 719 N N . LEU A 1 93 ? 4.799 10.383 6.222 1.00 97.69 93 LEU A N 1
ATOM 720 C CA . LEU A 1 93 ? 4.960 11.774 6.627 1.00 97.69 93 LEU A CA 1
ATOM 721 C C . LEU A 1 93 ? 5.815 12.524 5.607 1.00 97.69 93 LEU A C 1
ATOM 723 O O . LEU A 1 93 ? 6.941 12.116 5.306 1.00 97.69 93 LEU A O 1
ATOM 727 N N . ILE A 1 94 ? 5.298 13.649 5.125 1.00 97.44 94 ILE A N 1
ATOM 728 C CA . ILE A 1 94 ? 5.902 14.478 4.085 1.00 97.44 94 ILE A CA 1
ATOM 729 C C . ILE A 1 94 ? 6.289 15.851 4.650 1.00 97.44 94 ILE A C 1
ATOM 731 O O . ILE A 1 94 ? 5.567 16.464 5.444 1.00 97.44 94 ILE A O 1
ATOM 735 N N . ILE A 1 95 ? 7.476 16.320 4.267 1.00 97.38 95 ILE A N 1
ATOM 736 C CA . ILE A 1 95 ? 7.986 17.664 4.548 1.00 97.38 95 ILE A CA 1
ATOM 737 C C . ILE A 1 95 ? 7.146 18.678 3.749 1.00 97.38 95 ILE A C 1
ATOM 739 O O . ILE A 1 95 ? 6.955 18.488 2.549 1.00 97.38 95 ILE A O 1
ATOM 743 N N . PRO A 1 96 ? 6.632 19.749 4.378 1.00 95.25 96 PRO A N 1
ATOM 744 C CA . PRO A 1 96 ? 5.904 20.800 3.671 1.00 95.25 96 PRO A CA 1
ATOM 745 C C . PRO A 1 96 ? 6.732 21.422 2.549 1.00 95.25 96 PRO A C 1
ATOM 747 O O . PRO A 1 96 ? 7.942 21.573 2.691 1.00 95.25 96 PRO A O 1
ATOM 750 N N . ASP A 1 97 ? 6.058 21.811 1.468 1.00 92.56 97 ASP A N 1
ATOM 751 C CA . ASP A 1 97 ? 6.652 22.476 0.299 1.00 92.56 97 ASP A CA 1
ATOM 752 C C . ASP A 1 97 ? 7.728 21.658 -0.450 1.00 92.56 97 ASP A C 1
ATOM 754 O O . ASP A 1 97 ? 8.403 22.185 -1.334 1.00 92.56 97 ASP A O 1
ATOM 758 N N . GLU A 1 98 ? 7.851 20.360 -0.158 1.00 94.44 98 GLU A N 1
ATOM 759 C CA . GLU A 1 98 ? 8.718 19.420 -0.873 1.00 94.44 98 GLU A CA 1
ATOM 760 C C . GLU A 1 98 ? 7.886 18.444 -1.724 1.00 94.44 98 GLU A C 1
ATOM 762 O O . GLU A 1 98 ? 6.808 18.012 -1.304 1.00 94.44 98 GLU A O 1
ATOM 767 N N . PRO A 1 99 ? 8.369 18.042 -2.913 1.00 89.06 99 PRO A N 1
ATOM 768 C CA . PRO A 1 99 ? 7.699 17.018 -3.704 1.00 89.06 99 PRO A CA 1
ATOM 769 C C . PRO A 1 99 ? 7.797 15.656 -3.002 1.00 89.06 99 PRO A C 1
ATOM 771 O O . PRO A 1 99 ? 8.791 15.362 -2.339 1.00 89.06 99 PRO A O 1
ATOM 774 N N . TRP A 1 100 ? 6.800 14.784 -3.174 1.00 86.31 100 TRP A N 1
ATOM 775 C CA . TRP A 1 100 ? 6.706 13.499 -2.457 1.00 86.31 100 TRP A CA 1
ATOM 776 C C . TRP A 1 100 ? 7.956 12.604 -2.612 1.00 86.31 100 TRP A C 1
ATOM 778 O O . TRP A 1 100 ? 8.271 11.792 -1.735 1.00 86.31 100 TRP A O 1
ATOM 788 N N . GLN A 1 101 ? 8.700 12.748 -3.716 1.00 89.75 101 GLN A N 1
ATOM 789 C CA . GLN A 1 101 ? 9.931 12.005 -3.980 1.00 89.75 101 GLN A CA 1
ATOM 790 C C . GLN A 1 101 ? 11.023 12.316 -2.944 1.00 89.75 101 GLN A C 1
ATOM 792 O O . GLN A 1 101 ? 11.604 11.375 -2.388 1.00 89.75 101 GLN A O 1
ATOM 797 N N . THR A 1 102 ? 11.278 13.606 -2.683 1.00 93.44 102 THR A N 1
ATOM 798 C CA . THR A 1 102 ? 12.358 14.115 -1.809 1.00 93.44 102 THR A CA 1
ATOM 799 C C . THR A 1 102 ? 11.869 14.537 -0.429 1.00 93.44 102 THR A C 1
ATOM 801 O O . THR A 1 102 ? 12.643 14.509 0.521 1.00 93.44 102 THR A O 1
ATOM 804 N N . GLY A 1 103 ? 10.588 14.879 -0.308 1.00 95.56 103 GLY A N 1
ATOM 805 C CA . GLY A 1 103 ? 9.936 15.312 0.922 1.00 95.56 103 GLY A CA 1
ATOM 806 C C . GLY A 1 103 ? 9.569 14.179 1.875 1.00 95.56 103 GLY A C 1
ATOM 807 O O . GLY A 1 103 ? 9.097 14.452 2.973 1.00 95.56 103 GLY A O 1
ATOM 808 N N . PHE A 1 104 ? 9.767 12.915 1.492 1.00 96.94 104 PHE A N 1
ATOM 809 C CA . PHE A 1 104 ? 9.534 11.783 2.388 1.00 96.94 104 PHE A CA 1
ATOM 810 C C . PHE A 1 104 ? 10.384 11.902 3.664 1.00 96.94 104 PHE A C 1
ATOM 812 O O . PHE A 1 104 ? 11.611 11.981 3.601 1.00 96.94 104 PHE A O 1
ATOM 819 N N . SER A 1 105 ? 9.718 11.882 4.819 1.00 97.31 105 SER A N 1
ATOM 820 C CA . SER A 1 105 ? 10.343 11.959 6.140 1.00 97.31 105 SER A CA 1
ATOM 821 C C . SER A 1 105 ? 10.424 10.579 6.792 1.00 97.31 105 SER A C 1
ATOM 823 O O . SER A 1 105 ? 11.506 10.132 7.160 1.00 97.31 105 SER A O 1
ATOM 825 N N . GLU A 1 106 ? 9.286 9.906 6.952 1.00 97.44 106 GLU A N 1
ATOM 826 C CA . GLU A 1 106 ? 9.175 8.578 7.565 1.00 97.44 106 GLU A CA 1
ATOM 827 C C . GLU A 1 106 ? 7.820 7.944 7.225 1.00 97.44 106 GLU A C 1
ATOM 829 O O . GLU A 1 106 ? 6.905 8.641 6.788 1.00 97.44 106 GLU A O 1
ATOM 834 N N . THR A 1 107 ? 7.686 6.636 7.440 1.00 97.81 107 THR A N 1
ATOM 835 C CA . THR A 1 107 ? 6.393 5.940 7.379 1.00 97.81 107 THR A CA 1
ATOM 836 C C . THR A 1 107 ? 5.884 5.695 8.796 1.00 97.81 107 THR A C 1
ATOM 838 O O . THR A 1 107 ? 6.670 5.311 9.663 1.00 97.81 107 THR A O 1
ATOM 841 N N . LEU A 1 108 ? 4.582 5.871 9.011 1.00 98.44 108 LEU A N 1
ATOM 842 C CA . LEU A 1 108 ? 3.875 5.467 10.226 1.00 98.44 108 LEU A CA 1
ATOM 843 C C . LEU A 1 108 ? 2.916 4.313 9.929 1.00 98.44 108 LEU A C 1
ATOM 845 O O . LEU A 1 108 ? 2.422 4.189 8.805 1.00 98.44 108 LEU A O 1
ATOM 849 N N . ILE A 1 109 ? 2.622 3.508 10.950 1.00 98.81 109 ILE A N 1
ATOM 850 C CA . ILE A 1 109 ? 1.563 2.490 10.919 1.00 98.81 109 ILE A CA 1
ATOM 851 C C . ILE A 1 109 ? 0.571 2.803 12.035 1.00 98.81 109 ILE A C 1
ATOM 853 O O . ILE A 1 109 ? 0.938 2.743 13.199 1.00 98.81 109 ILE A O 1
ATOM 857 N N . TRP A 1 110 ? -0.680 3.095 11.704 1.00 98.81 110 TRP A N 1
ATOM 858 C CA . TRP A 1 110 ? -1.779 3.131 12.664 1.00 98.81 110 TRP A CA 1
ATOM 859 C C . TRP A 1 110 ? -2.368 1.737 12.857 1.00 98.81 110 TRP A C 1
ATOM 861 O O . TRP A 1 110 ? -2.530 1.011 11.878 1.00 98.81 110 TRP A O 1
ATOM 871 N N . GLN A 1 111 ? -2.733 1.403 14.092 1.00 98.69 111 GLN A N 1
ATOM 872 C CA . GLN A 1 111 ? -3.402 0.161 14.485 1.00 98.69 111 GLN A CA 1
ATOM 873 C C . GLN A 1 111 ? -4.584 0.501 15.396 1.00 98.69 111 GLN A C 1
ATOM 875 O O . GLN A 1 111 ? -4.442 1.323 16.303 1.00 98.69 111 GLN A O 1
ATOM 880 N N . MET A 1 112 ? -5.751 -0.095 15.144 1.00 98.62 112 MET A N 1
ATOM 881 C CA . MET A 1 112 ? -6.972 0.138 15.928 1.00 98.62 112 MET A CA 1
ATOM 882 C C . MET A 1 112 ? -7.943 -1.043 15.855 1.00 98.62 112 MET A C 1
ATOM 884 O O . MET A 1 112 ? -7.946 -1.794 14.879 1.00 98.62 112 MET A O 1
ATOM 888 N N . SER A 1 113 ? -8.816 -1.165 16.853 1.00 98.12 113 SER A N 1
ATOM 889 C CA . SER A 1 113 ? -9.846 -2.202 16.922 1.00 98.12 113 SER A CA 1
ATOM 890 C C . SER A 1 113 ? -10.958 -1.998 15.886 1.00 98.12 113 SER A C 1
ATOM 892 O O . SER A 1 113 ? -11.555 -0.919 15.789 1.00 98.12 113 SER A O 1
ATOM 894 N N . LEU A 1 114 ? -11.302 -3.068 15.160 1.00 98.56 114 LEU A N 1
ATOM 895 C CA . LEU A 1 114 ? -12.493 -3.104 14.305 1.00 98.56 114 LEU A CA 1
ATOM 896 C C . LEU A 1 114 ? -13.778 -3.016 15.131 1.00 98.56 114 LEU A C 1
ATOM 898 O O . LEU A 1 114 ? -14.691 -2.276 14.766 1.00 98.56 114 LEU A O 1
ATOM 902 N N . ASP A 1 115 ? -13.835 -3.712 16.268 1.00 97.94 115 ASP A N 1
ATOM 903 C CA . ASP A 1 115 ? -14.996 -3.710 17.163 1.00 97.94 115 ASP A CA 1
ATOM 904 C C . ASP A 1 115 ? -15.334 -2.295 17.642 1.00 97.94 115 ASP A C 1
ATOM 906 O O . ASP A 1 115 ? -16.503 -1.898 17.638 1.00 97.94 115 ASP A O 1
ATOM 910 N N . SER A 1 116 ? -14.329 -1.504 18.027 1.00 98.12 116 SER A N 1
ATOM 911 C CA . SER A 1 116 ? -14.537 -0.106 18.418 1.00 98.12 116 SER A CA 1
ATOM 912 C C . SER A 1 116 ? -15.105 0.724 17.260 1.00 98.12 116 SER A C 1
ATOM 914 O O . SER A 1 116 ? -16.094 1.439 17.453 1.00 98.12 116 SER A O 1
ATOM 916 N N . GLY A 1 117 ? -14.541 0.572 16.056 1.00 98.12 117 GLY A N 1
ATOM 917 C CA . GLY A 1 117 ? -14.966 1.288 14.850 1.00 98.12 117 GLY A CA 1
ATOM 918 C C . GLY A 1 117 ? -16.382 0.937 14.375 1.00 98.12 117 GLY A C 1
ATOM 919 O O . GLY A 1 117 ? -17.203 1.819 14.101 1.00 98.12 117 GLY A O 1
ATOM 920 N N . TYR A 1 118 ? -16.728 -0.351 14.323 1.00 98.50 118 TYR A N 1
ATOM 921 C CA . TYR A 1 118 ? -18.059 -0.797 13.896 1.00 98.50 118 TYR A CA 1
ATOM 922 C C . TYR A 1 118 ? -19.163 -0.451 14.896 1.00 98.50 118 TYR A C 1
ATOM 924 O O . TYR A 1 118 ? -20.303 -0.214 14.491 1.00 98.50 118 TYR A O 1
ATOM 932 N N . ASN A 1 119 ? -18.846 -0.377 16.190 1.00 98.19 119 ASN A N 1
ATOM 933 C CA . ASN A 1 119 ? -19.827 -0.054 17.227 1.00 98.19 119 ASN A CA 1
ATOM 934 C C . ASN A 1 119 ? -20.026 1.454 17.451 1.00 98.19 119 ASN A C 1
ATOM 936 O O . ASN A 1 119 ? -20.868 1.833 18.264 1.00 98.19 119 ASN A O 1
ATOM 940 N N . GLY A 1 120 ? -19.289 2.325 16.751 1.00 97.19 120 GLY A N 1
ATOM 941 C CA . GLY A 1 120 ? -19.402 3.771 16.964 1.00 97.19 120 GLY A CA 1
ATOM 942 C C . GLY A 1 120 ? -18.758 4.236 18.276 1.00 97.19 120 GLY A C 1
ATOM 943 O O . GLY A 1 120 ? -19.058 5.328 18.756 1.00 97.19 120 GLY A O 1
ATOM 944 N N . ASN A 1 121 ? -17.899 3.409 18.881 1.00 97.94 121 ASN A N 1
ATOM 945 C CA . ASN A 1 121 ? -17.170 3.747 20.103 1.00 97.94 121 ASN A CA 1
ATOM 946 C C . ASN A 1 121 ? -15.967 4.635 19.772 1.00 97.94 121 ASN A C 1
ATOM 948 O O . ASN A 1 121 ? -15.554 4.710 18.618 1.00 97.94 121 ASN A O 1
ATOM 952 N N . ALA A 1 122 ? -15.375 5.284 20.779 1.00 96.81 122 ALA A N 1
ATOM 953 C CA . ALA A 1 122 ? -14.099 5.973 20.595 1.00 96.81 122 ALA A CA 1
ATOM 954 C C . ALA A 1 122 ? -13.031 4.989 20.081 1.00 96.81 122 ALA A C 1
ATOM 956 O O . ALA A 1 122 ? -12.912 3.890 20.623 1.00 96.81 122 ALA A O 1
ATOM 957 N N . LEU A 1 123 ? -12.272 5.386 19.053 1.00 96.25 123 LEU A N 1
ATOM 958 C CA . LEU A 1 123 ? -11.179 4.566 18.534 1.00 96.25 123 LEU A CA 1
ATOM 959 C C . LEU A 1 123 ? -10.032 4.510 19.542 1.00 96.25 123 LEU A C 1
ATOM 961 O O . LEU A 1 123 ? -9.612 5.528 20.089 1.00 96.25 123 LEU A O 1
ATOM 965 N N . ASP A 1 124 ? -9.493 3.314 19.725 1.00 95.94 124 ASP A N 1
ATOM 966 C CA . ASP A 1 124 ? -8.299 3.000 20.509 1.00 95.94 124 ASP A CA 1
ATOM 967 C C . ASP A 1 124 ? -7.010 3.129 19.681 1.00 95.94 124 ASP A C 1
ATOM 969 O O . ASP A 1 124 ? -6.001 2.507 19.989 1.00 95.94 124 ASP A O 1
ATOM 973 N N . ALA A 1 125 ? -7.036 3.947 18.626 1.00 97.56 125 ALA A N 1
ATOM 974 C CA . ALA A 1 125 ? -5.962 4.028 17.649 1.00 97.56 125 ALA A CA 1
ATOM 975 C C . ALA A 1 125 ? -4.619 4.447 18.268 1.00 97.56 125 ALA A C 1
ATOM 977 O O . ALA A 1 125 ? -4.503 5.500 18.903 1.00 97.56 125 ALA A O 1
ATOM 978 N N . VAL A 1 126 ? -3.584 3.657 17.990 1.00 97.62 126 VAL A N 1
ATOM 979 C CA . VAL A 1 126 ? -2.179 3.997 18.243 1.00 97.62 126 VAL A CA 1
ATOM 980 C C . VAL A 1 126 ? -1.428 4.059 16.923 1.00 97.62 126 VAL A C 1
ATOM 982 O O . VAL A 1 126 ? -1.878 3.493 15.924 1.00 97.62 126 VAL A O 1
ATOM 985 N N . PHE A 1 127 ? -0.274 4.720 16.913 1.00 97.94 127 PHE A N 1
ATOM 986 C CA . PHE A 1 127 ? 0.637 4.662 15.779 1.00 97.94 127 PHE A CA 1
ATOM 987 C C . PHE A 1 127 ? 2.011 4.151 16.199 1.00 97.94 127 PHE A C 1
ATOM 989 O O . PHE A 1 127 ? 2.508 4.458 17.282 1.00 97.94 127 PHE A O 1
ATOM 996 N N . TRP A 1 128 ? 2.624 3.407 15.290 1.00 98.44 128 TRP A N 1
ATOM 997 C CA . TRP A 1 128 ? 3.994 2.937 15.350 1.00 98.44 128 TRP A CA 1
ATOM 998 C C . TRP A 1 128 ? 4.876 3.820 14.475 1.00 98.44 128 TRP A C 1
ATOM 1000 O O . TRP A 1 128 ? 4.508 4.165 13.346 1.00 98.44 128 TRP A O 1
ATOM 1010 N N . ASP A 1 129 ? 6.046 4.173 14.995 1.00 97.75 129 ASP A N 1
ATOM 1011 C CA . ASP A 1 129 ? 7.034 5.004 14.321 1.00 97.75 129 ASP A CA 1
ATOM 1012 C C . ASP A 1 129 ? 8.439 4.387 14.403 1.00 97.75 129 ASP A C 1
ATOM 1014 O O . ASP A 1 129 ? 8.610 3.231 14.790 1.00 97.75 129 ASP A O 1
ATOM 1018 N N . ASN A 1 130 ? 9.457 5.140 13.971 1.00 96.25 130 ASN A N 1
ATOM 1019 C CA . ASN A 1 130 ? 10.854 4.695 13.980 1.00 96.25 130 ASN A CA 1
ATOM 1020 C C . ASN A 1 130 ? 11.095 3.382 13.199 1.00 96.25 130 ASN A C 1
ATOM 1022 O O . ASN A 1 130 ? 11.972 2.584 13.530 1.00 96.25 130 ASN A O 1
ATOM 1026 N N . ILE A 1 131 ? 10.345 3.190 12.112 1.00 98.12 131 ILE A N 1
ATOM 1027 C CA . ILE A 1 131 ? 10.443 2.027 11.226 1.00 98.12 131 ILE A CA 1
ATOM 1028 C C . ILE A 1 131 ? 11.587 2.260 10.234 1.00 98.12 131 ILE A C 1
ATOM 1030 O O . ILE A 1 131 ? 11.445 2.952 9.218 1.00 98.12 131 ILE A O 1
ATOM 1034 N N . GLN A 1 132 ? 12.764 1.737 10.568 1.00 97.81 132 GLN A N 1
ATOM 1035 C CA . GLN A 1 132 ? 14.014 2.055 9.882 1.00 97.81 132 GLN A CA 1
ATOM 1036 C C . GLN A 1 132 ? 14.877 0.814 9.661 1.00 97.81 132 GLN A C 1
ATOM 1038 O O . GLN A 1 132 ? 14.868 -0.117 10.459 1.00 97.81 132 GLN A O 1
ATOM 1043 N N . PHE A 1 133 ? 15.707 0.853 8.619 1.00 96.56 133 PHE A N 1
ATOM 1044 C CA . PHE A 1 133 ? 16.743 -0.144 8.370 1.00 96.56 133 PHE A CA 1
ATOM 1045 C C . PHE A 1 133 ? 18.086 0.539 8.114 1.00 96.56 133 PHE A C 1
ATOM 1047 O O . PHE A 1 133 ? 18.196 1.424 7.261 1.00 96.56 133 PHE A O 1
ATOM 1054 N N . GLY A 1 134 ? 19.122 0.139 8.859 1.00 95.00 134 GLY A N 1
ATOM 1055 C CA . GLY A 1 134 ? 20.452 0.751 8.763 1.00 95.00 134 GLY A CA 1
ATOM 1056 C C . GLY A 1 134 ? 20.474 2.244 9.122 1.00 95.00 134 GLY A C 1
ATOM 1057 O O . GLY A 1 134 ? 21.271 2.990 8.562 1.00 95.00 134 GLY A O 1
ATOM 1058 N N . GLY A 1 135 ? 19.575 2.691 10.010 1.00 95.25 135 GLY A N 1
ATOM 1059 C CA . GLY A 1 135 ? 19.432 4.098 10.413 1.00 95.25 135 GLY A CA 1
ATOM 1060 C C . GLY A 1 135 ? 18.726 4.998 9.390 1.00 95.25 135 GLY A C 1
ATOM 1061 O O . GLY A 1 135 ? 18.724 6.215 9.557 1.00 95.25 135 GLY A O 1
ATOM 1062 N N . ALA A 1 136 ? 18.151 4.422 8.329 1.00 96.00 136 ALA A N 1
ATOM 1063 C CA . ALA A 1 136 ? 17.367 5.142 7.332 1.00 96.00 136 ALA A CA 1
ATOM 1064 C C . ALA A 1 136 ? 15.893 4.696 7.377 1.00 96.00 136 ALA A C 1
ATOM 1066 O O . ALA A 1 136 ? 15.640 3.487 7.418 1.00 96.00 136 ALA A O 1
ATOM 1067 N N . PRO A 1 137 ? 14.917 5.623 7.322 1.00 97.12 137 PRO A N 1
ATOM 1068 C CA . PRO A 1 137 ? 13.503 5.265 7.291 1.00 97.12 137 PRO A CA 1
ATOM 1069 C C . PRO 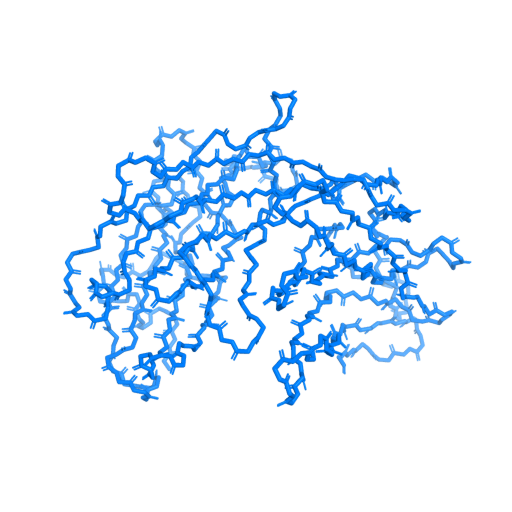A 1 137 ? 13.131 4.417 6.074 1.00 97.12 137 PRO A C 1
ATOM 1071 O O . PRO A 1 137 ? 13.604 4.650 4.957 1.00 97.12 137 PRO A O 1
ATOM 1074 N N . ILE A 1 138 ? 12.261 3.435 6.301 1.00 97.50 138 ILE A N 1
ATOM 1075 C CA . ILE A 1 138 ? 11.649 2.643 5.235 1.00 97.50 138 ILE A CA 1
ATOM 1076 C C . ILE A 1 138 ? 10.441 3.421 4.711 1.00 97.50 138 ILE A C 1
ATOM 1078 O O . ILE A 1 138 ? 9.601 3.873 5.489 1.00 97.50 138 ILE A O 1
ATOM 1082 N N . ARG A 1 139 ? 10.356 3.596 3.390 1.00 95.44 139 ARG A N 1
ATOM 1083 C CA . ARG A 1 139 ? 9.282 4.352 2.727 1.00 95.44 139 ARG A CA 1
ATOM 1084 C C . ARG A 1 139 ? 8.216 3.441 2.140 1.00 95.44 139 ARG A C 1
ATOM 1086 O O . ARG A 1 139 ? 8.537 2.318 1.768 1.00 95.44 139 ARG A O 1
ATOM 1093 N N . ASN A 1 140 ? 6.992 3.943 1.971 1.00 96.56 140 ASN A N 1
ATOM 1094 C CA . ASN A 1 140 ? 5.932 3.264 1.215 1.00 96.56 140 ASN A CA 1
ATOM 1095 C C . ASN A 1 140 ? 5.631 1.837 1.719 1.00 96.56 140 ASN A C 1
ATOM 1097 O O . ASN A 1 140 ? 5.597 0.904 0.918 1.00 96.56 140 ASN A O 1
ATOM 1101 N N . LEU A 1 141 ? 5.451 1.649 3.034 1.00 98.19 141 LEU A N 1
ATOM 1102 C CA . LEU A 1 141 ? 5.064 0.339 3.572 1.00 98.19 141 LEU A CA 1
ATOM 1103 C C . LEU A 1 141 ? 3.707 -0.085 3.006 1.00 98.19 141 LEU A C 1
ATOM 1105 O O . LEU A 1 141 ? 2.692 0.581 3.222 1.00 98.19 141 LEU A O 1
ATOM 1109 N N . HIS A 1 142 ? 3.705 -1.209 2.303 1.00 98.75 142 HIS A N 1
ATOM 1110 C CA . HIS A 1 142 ? 2.520 -1.817 1.730 1.00 98.75 142 HIS A CA 1
ATOM 1111 C C . HIS A 1 142 ? 2.035 -2.946 2.652 1.00 98.75 142 HIS A C 1
ATOM 1113 O O . HIS A 1 142 ? 2.769 -3.921 2.822 1.00 98.75 142 HIS A O 1
ATOM 1119 N N . PRO A 1 143 ? 0.838 -2.854 3.255 1.00 98.50 143 PRO A N 1
ATOM 1120 C CA . PRO A 1 143 ? 0.327 -3.905 4.123 1.00 98.50 143 PRO A CA 1
ATOM 1121 C C . PRO A 1 143 ? -0.026 -5.169 3.333 1.00 98.50 143 PRO A C 1
ATOM 1123 O O . PRO A 1 143 ? -0.548 -5.106 2.219 1.00 98.50 143 PRO A O 1
ATOM 1126 N N . VAL A 1 144 ? 0.224 -6.328 3.933 1.00 98.44 144 VAL A N 1
ATOM 1127 C CA . VAL A 1 144 ? -0.008 -7.636 3.325 1.00 98.44 144 VAL A CA 1
ATOM 1128 C C . VAL A 1 144 ? -1.356 -8.170 3.782 1.00 98.44 144 VAL A C 1
ATOM 1130 O O . VAL A 1 144 ? -1.486 -8.763 4.849 1.00 98.44 144 VAL A O 1
ATOM 1133 N N . LYS A 1 145 ? -2.384 -7.970 2.952 1.00 96.88 145 LYS A N 1
ATOM 1134 C CA . LYS A 1 145 ? -3.720 -8.536 3.198 1.00 96.88 145 LYS A CA 1
ATOM 1135 C C . LYS A 1 145 ? -3.683 -10.067 3.171 1.00 96.88 145 LYS A C 1
ATOM 1137 O O . LYS A 1 145 ? -2.867 -10.666 2.475 1.00 96.88 145 LYS A O 1
ATOM 1142 N N . GLY A 1 146 ? -4.617 -10.721 3.849 1.00 96.50 146 GLY A N 1
ATOM 1143 C CA . GLY A 1 146 ? -4.817 -12.153 3.640 1.00 96.50 146 GLY A CA 1
ATOM 1144 C C . GLY A 1 146 ? -5.409 -12.456 2.254 1.00 96.50 146 GLY A C 1
ATOM 1145 O O . GLY A 1 146 ? -6.092 -11.623 1.654 1.00 96.50 146 GLY A O 1
ATOM 1146 N N . GLY A 1 147 ? -5.104 -13.639 1.718 1.00 94.94 147 GLY A N 1
ATOM 1147 C CA . GLY A 1 147 ? -5.541 -14.073 0.391 1.00 94.94 147 GLY A CA 1
ATOM 1148 C C . GLY A 1 147 ? -7.045 -14.338 0.324 1.00 94.94 147 GLY A C 1
ATOM 1149 O O . GLY A 1 147 ? -7.776 -13.621 -0.357 1.00 94.94 147 GLY A O 1
ATOM 1150 N N . LYS A 1 148 ? -7.514 -15.374 1.031 1.00 92.31 148 LYS A N 1
ATOM 1151 C CA . LYS A 1 148 ? -8.936 -15.776 1.069 1.00 92.31 148 LYS A CA 1
ATOM 1152 C C . LYS A 1 148 ? -9.811 -14.863 1.941 1.00 92.31 148 LYS A C 1
ATOM 1154 O O . LYS A 1 148 ? -11.010 -14.748 1.705 1.00 92.31 148 LYS A O 1
ATOM 1159 N N . GLY A 1 149 ? -9.218 -14.241 2.951 1.00 94.12 149 GLY A N 1
ATOM 1160 C CA . GLY A 1 149 ? -9.868 -13.370 3.925 1.00 94.12 149 GLY A CA 1
ATOM 1161 C C . GLY A 1 149 ? -8.832 -12.800 4.895 1.00 94.12 149 GLY A C 1
ATOM 1162 O O . GLY A 1 149 ? -7.649 -13.103 4.732 1.00 94.12 149 GLY A O 1
ATOM 1163 N N . PRO A 1 150 ? -9.242 -11.979 5.8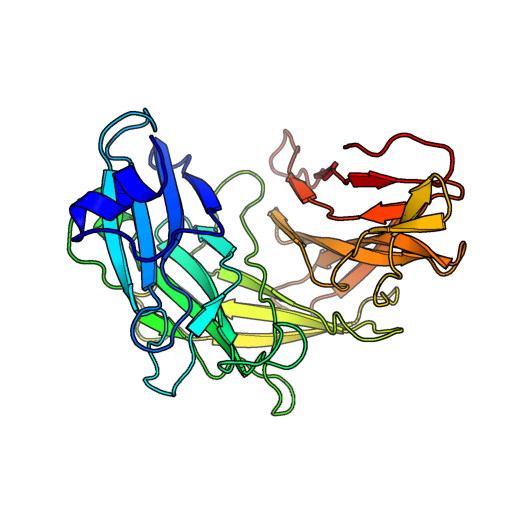73 1.00 96.75 150 PRO A N 1
ATOM 1164 C CA . PRO A 1 150 ? -8.335 -11.433 6.880 1.00 96.75 150 PRO A CA 1
ATOM 1165 C C . PRO A 1 150 ? -7.587 -12.536 7.640 1.00 96.75 150 PRO A C 1
ATOM 1167 O O . PRO A 1 150 ? -8.143 -13.602 7.890 1.00 96.75 150 PRO A O 1
ATOM 1170 N N . LEU A 1 151 ? -6.325 -12.276 7.984 1.00 95.44 151 LEU A N 1
ATOM 1171 C CA . LEU A 1 151 ? -5.451 -13.166 8.757 1.00 95.44 151 LEU A CA 1
ATOM 1172 C C . LEU A 1 151 ? -4.836 -12.367 9.908 1.00 95.44 151 LEU A C 1
ATOM 1174 O O . LEU A 1 151 ? -4.684 -11.155 9.789 1.00 95.44 151 LEU A O 1
ATOM 1178 N N . GLY A 1 152 ? -4.479 -13.024 11.006 1.00 93.88 152 GLY A N 1
ATOM 1179 C CA . GLY A 1 152 ? -3.896 -12.362 12.170 1.00 93.88 152 GLY A CA 1
ATOM 1180 C C . GLY A 1 152 ? -3.607 -13.338 13.314 1.00 93.88 152 GLY A C 1
ATOM 1181 O O . GLY A 1 152 ? -3.778 -14.547 13.137 1.00 93.88 152 GLY A O 1
ATOM 1182 N N . PRO A 1 153 ? -3.158 -12.839 14.478 1.00 96.00 153 PRO A N 1
ATOM 1183 C CA . PRO A 1 153 ? -3.214 -11.430 14.886 1.00 96.00 153 PRO A CA 1
ATOM 1184 C C . PRO A 1 153 ? -2.105 -10.539 14.305 1.00 96.00 153 PRO A C 1
ATOM 1186 O O . PRO A 1 153 ? -2.282 -9.328 14.263 1.00 96.00 153 PRO A O 1
ATOM 1189 N N . ASP A 1 154 ? -1.009 -11.115 13.811 1.00 97.00 154 ASP A N 1
ATOM 1190 C CA . ASP A 1 154 ? 0.089 -10.353 13.206 1.00 97.00 154 ASP A CA 1
ATOM 1191 C C . ASP A 1 154 ? -0.313 -9.693 11.879 1.00 97.00 154 ASP A C 1
ATOM 1193 O O . ASP A 1 154 ? -1.046 -10.274 11.073 1.00 97.00 154 ASP A O 1
ATOM 1197 N N . MET A 1 155 ? 0.265 -8.523 11.601 1.00 98.31 155 MET A N 1
ATOM 1198 C CA . MET A 1 155 ? 0.192 -7.872 10.292 1.00 98.31 155 MET A CA 1
ATOM 1199 C C . MET A 1 155 ? 1.591 -7.701 9.704 1.00 98.31 155 MET A C 1
ATOM 1201 O O . MET A 1 155 ? 2.488 -7.139 10.337 1.00 98.31 155 MET A O 1
ATOM 1205 N N . TYR A 1 156 ? 1.756 -8.147 8.461 1.00 98.31 156 TYR A N 1
ATOM 1206 C CA . TYR A 1 156 ? 2.988 -7.973 7.699 1.00 98.31 156 TYR A CA 1
ATOM 1207 C C . TYR A 1 156 ? 2.877 -6.786 6.750 1.00 98.31 156 TYR A C 1
ATOM 1209 O O . TYR A 1 156 ? 1.809 -6.478 6.223 1.00 98.31 156 TYR A O 1
ATOM 1217 N N . PHE A 1 157 ? 4.008 -6.151 6.479 1.00 98.75 157 PHE A N 1
ATOM 1218 C CA . PHE A 1 157 ? 4.148 -5.069 5.520 1.00 98.75 157 PHE A CA 1
ATOM 1219 C C . PHE A 1 157 ? 5.407 -5.297 4.698 1.00 98.75 157 PHE A C 1
ATOM 1221 O O . PHE A 1 157 ? 6.427 -5.754 5.217 1.00 98.75 157 PHE A O 1
ATOM 1228 N N . LEU A 1 158 ? 5.347 -4.935 3.423 1.00 98.75 158 LEU A N 1
ATOM 1229 C CA . LEU A 1 158 ? 6.485 -5.001 2.524 1.00 98.75 158 LEU A CA 1
ATOM 1230 C C . LEU A 1 158 ? 6.911 -3.612 2.071 1.00 98.75 158 LEU A C 1
ATOM 1232 O O . LEU A 1 158 ? 6.094 -2.709 1.887 1.00 98.75 158 LEU A O 1
ATOM 1236 N N . SER A 1 159 ? 8.208 -3.454 1.849 1.00 98.69 159 SER A N 1
ATOM 1237 C CA . SER A 1 159 ? 8.776 -2.308 1.145 1.00 98.69 159 SER A CA 1
ATOM 1238 C C . SER A 1 159 ? 10.052 -2.729 0.424 1.00 98.69 159 SER A C 1
ATOM 1240 O O . SER A 1 159 ? 10.531 -3.852 0.560 1.00 98.69 159 SER A O 1
ATOM 1242 N N . ASN A 1 160 ? 10.603 -1.836 -0.382 1.00 98.25 160 ASN A N 1
ATOM 1243 C CA . ASN A 1 160 ? 11.809 -2.059 -1.152 1.00 98.25 160 ASN A CA 1
ATOM 1244 C C . ASN A 1 160 ? 12.558 -0.732 -1.384 1.00 98.25 160 ASN A C 1
ATOM 1246 O O . ASN A 1 160 ? 12.142 0.348 -0.956 1.00 98.25 160 ASN A O 1
ATOM 1250 N N . ARG A 1 161 ? 13.704 -0.790 -2.065 1.00 97.69 161 ARG A N 1
ATOM 1251 C CA . ARG A 1 161 ? 14.483 0.384 -2.489 1.00 97.69 161 ARG A CA 1
ATOM 1252 C C . ARG A 1 161 ? 13.957 0.904 -3.829 1.00 97.69 161 ARG A C 1
ATOM 1254 O O . ARG A 1 161 ? 14.659 0.879 -4.834 1.00 97.69 161 ARG A O 1
ATOM 1261 N N . ASN A 1 162 ? 12.723 1.392 -3.829 1.00 96.12 162 ASN A N 1
ATOM 1262 C CA . ASN A 1 162 ? 11.935 1.753 -5.014 1.00 96.12 162 ASN A CA 1
ATOM 1263 C C . ASN A 1 162 ? 12.560 2.762 -6.008 1.00 96.12 162 ASN A C 1
ATOM 1265 O O . ASN A 1 162 ? 12.122 2.814 -7.153 1.00 96.12 162 ASN A O 1
ATOM 1269 N N . PHE A 1 163 ? 13.575 3.541 -5.616 1.00 96.62 163 PHE A N 1
ATOM 1270 C CA . PHE A 1 163 ? 14.315 4.453 -6.512 1.00 96.62 163 PHE A CA 1
ATOM 1271 C C . PHE A 1 163 ? 15.651 3.891 -7.021 1.00 96.62 163 PHE A C 1
ATOM 1273 O O . PHE A 1 163 ? 16.365 4.567 -7.762 1.00 96.62 163 PHE A O 1
ATOM 1280 N N . SER A 1 164 ? 16.034 2.684 -6.603 1.00 97.38 164 SER A N 1
ATOM 1281 C CA . SER A 1 164 ? 17.305 2.089 -7.006 1.00 97.38 164 SER A CA 1
ATOM 1282 C C . SER A 1 164 ? 17.252 1.627 -8.467 1.00 97.38 164 SER A C 1
ATOM 1284 O O . SER A 1 164 ? 16.327 0.899 -8.821 1.00 97.38 164 SER A O 1
ATOM 1286 N N . PRO A 1 165 ? 18.250 1.950 -9.314 1.00 96.88 165 PRO A N 1
ATOM 1287 C CA . PRO A 1 165 ? 18.336 1.414 -10.677 1.00 96.88 165 PRO A CA 1
ATOM 1288 C C . PRO A 1 165 ? 18.411 -0.115 -10.746 1.00 96.88 165 PRO A C 1
ATOM 1290 O O . PRO A 1 165 ? 17.999 -0.706 -11.735 1.00 96.88 165 PRO A O 1
ATOM 1293 N N . SER A 1 166 ? 18.959 -0.745 -9.706 1.00 97.94 166 SER A N 1
ATOM 1294 C CA . SER A 1 166 ? 19.029 -2.198 -9.545 1.00 97.94 166 SER A CA 1
ATOM 1295 C C . SER A 1 166 ? 19.190 -2.521 -8.058 1.00 97.94 166 SER A C 1
ATOM 1297 O O . SER A 1 166 ? 20.071 -1.964 -7.397 1.00 97.94 166 SER A O 1
ATOM 1299 N N . ASN A 1 167 ? 18.354 -3.394 -7.505 1.00 98.38 167 ASN A N 1
ATOM 1300 C CA . ASN A 1 167 ? 18.419 -3.845 -6.116 1.00 98.38 167 ASN A CA 1
ATOM 1301 C C . ASN A 1 167 ? 17.673 -5.179 -5.941 1.00 98.38 167 ASN A C 1
ATOM 1303 O O . ASN A 1 167 ? 16.823 -5.520 -6.752 1.00 98.38 167 ASN A O 1
ATOM 1307 N N . ASP A 1 168 ? 17.981 -5.913 -4.883 1.00 97.94 168 ASP A N 1
ATOM 1308 C CA . ASP A 1 168 ? 17.396 -7.216 -4.538 1.00 97.94 168 ASP A CA 1
ATOM 1309 C C . ASP A 1 168 ? 16.747 -7.221 -3.146 1.00 97.94 168 ASP A C 1
ATOM 1311 O O . ASP A 1 168 ? 16.132 -8.203 -2.745 1.00 97.94 168 ASP A O 1
ATOM 1315 N N . THR A 1 169 ? 16.866 -6.131 -2.386 1.00 97.94 169 THR A N 1
ATOM 1316 C CA . THR A 1 169 ? 16.427 -6.089 -0.992 1.00 97.94 169 THR A CA 1
ATOM 1317 C C . THR A 1 169 ? 14.925 -5.855 -0.911 1.00 97.94 169 THR A C 1
ATOM 1319 O O . THR A 1 169 ? 14.428 -4.830 -1.390 1.00 97.94 169 THR A O 1
ATOM 1322 N N . ILE A 1 170 ? 14.223 -6.763 -0.241 1.00 98.50 170 ILE A N 1
ATOM 1323 C CA . ILE A 1 170 ? 12.821 -6.625 0.153 1.00 98.50 170 ILE A CA 1
ATOM 1324 C C . ILE A 1 170 ? 12.771 -6.500 1.673 1.00 98.50 170 ILE A C 1
ATOM 1326 O O . ILE A 1 170 ? 13.240 -7.382 2.385 1.00 98.50 170 ILE A O 1
ATOM 1330 N N . PHE A 1 171 ? 12.217 -5.401 2.175 1.00 98.12 171 PHE A N 1
ATOM 1331 C CA . PHE A 1 171 ? 11.967 -5.218 3.602 1.00 98.12 171 PHE A CA 1
ATOM 1332 C C . PHE A 1 171 ? 10.691 -5.944 3.997 1.00 98.12 171 PHE A C 1
ATOM 1334 O O . PHE A 1 171 ? 9.666 -5.792 3.330 1.00 98.12 171 PHE A O 1
ATOM 1341 N N . VAL A 1 172 ? 10.759 -6.673 5.106 1.00 97.44 172 VAL A N 1
ATOM 1342 C CA . VAL A 1 172 ? 9.624 -7.343 5.735 1.00 97.44 172 VAL A CA 1
ATOM 1343 C C . VAL A 1 172 ? 9.461 -6.733 7.119 1.00 97.44 172 VAL A C 1
ATOM 1345 O O . VAL A 1 172 ? 10.331 -6.863 7.974 1.00 97.44 172 VAL A O 1
ATOM 1348 N N . VAL A 1 173 ? 8.362 -6.017 7.323 1.00 98.00 173 VAL A N 1
ATOM 1349 C CA . VAL A 1 173 ? 8.020 -5.407 8.611 1.00 98.00 173 VAL A CA 1
ATOM 1350 C C . VAL A 1 173 ? 6.836 -6.161 9.200 1.00 98.00 173 VAL A C 1
ATOM 1352 O O . VAL A 1 173 ? 5.898 -6.483 8.474 1.00 98.00 173 VAL A O 1
ATOM 1355 N N . ARG A 1 174 ? 6.866 -6.445 10.500 1.00 97.69 174 ARG A N 1
ATOM 1356 C CA . ARG A 1 174 ? 5.810 -7.170 11.216 1.00 97.69 174 ARG A CA 1
ATOM 1357 C C . ARG A 1 174 ? 5.362 -6.359 12.422 1.00 97.69 174 ARG A C 1
ATOM 1359 O O . ARG A 1 174 ? 6.189 -6.032 13.264 1.00 97.69 174 ARG A O 1
ATOM 1366 N N . VAL A 1 175 ? 4.070 -6.051 12.510 1.00 98.44 175 VAL A N 1
ATOM 1367 C CA . VAL A 1 175 ? 3.450 -5.662 13.785 1.00 98.44 175 VAL A CA 1
ATOM 1368 C C . VAL A 1 175 ? 2.947 -6.944 14.440 1.00 98.44 175 VAL A C 1
ATOM 1370 O O . VAL A 1 175 ? 2.220 -7.708 13.802 1.00 98.44 175 VAL A O 1
ATOM 1373 N N . THR A 1 176 ? 3.393 -7.208 15.665 1.00 97.69 176 THR A N 1
ATOM 1374 C CA . THR A 1 176 ? 3.168 -8.486 16.356 1.00 97.69 176 THR A CA 1
ATOM 1375 C C . THR A 1 176 ? 1.918 -8.442 17.224 1.00 97.69 176 THR A C 1
ATOM 1377 O O . THR A 1 176 ? 1.773 -7.521 18.019 1.00 97.69 176 THR A O 1
ATOM 1380 N N . ASP A 1 177 ? 1.086 -9.477 17.183 1.00 97.44 177 ASP A N 1
ATOM 1381 C CA . ASP A 1 177 ? -0.108 -9.598 18.022 1.00 97.44 177 ASP A CA 1
ATOM 1382 C C . ASP A 1 177 ? -1.120 -8.433 17.885 1.00 97.44 177 ASP A C 1
ATOM 1384 O O . ASP A 1 177 ? -0.931 -7.450 17.166 1.00 97.44 177 ASP A O 1
ATOM 1388 N N . ALA A 1 178 ? -2.251 -8.572 18.578 1.00 96.88 178 ALA A N 1
ATOM 1389 C CA . ALA A 1 178 ? -3.286 -7.548 18.643 1.00 96.88 178 ALA A CA 1
ATOM 1390 C C . ALA A 1 178 ? -2.890 -6.423 19.609 1.00 96.88 178 ALA A C 1
ATOM 1392 O O . ALA A 1 178 ? -2.270 -6.678 20.636 1.00 96.88 178 ALA A O 1
ATOM 1393 N N . LEU A 1 179 ? -3.370 -5.207 19.363 1.00 95.75 179 LEU A N 1
ATOM 1394 C CA . LEU A 1 179 ? -3.117 -3.984 20.131 1.00 95.75 179 LEU A CA 1
ATOM 1395 C C . LEU A 1 179 ? -3.292 -4.138 21.650 1.00 95.75 179 LEU A C 1
ATOM 1397 O O . LEU A 1 179 ? -2.605 -3.488 22.436 1.00 95.75 179 LEU A O 1
ATOM 1401 N N . ALA A 1 180 ? -4.235 -4.977 22.080 1.00 95.31 180 ALA A N 1
ATOM 1402 C CA . ALA A 1 180 ? -4.507 -5.217 23.495 1.00 95.31 180 ALA A CA 1
ATOM 1403 C C . ALA A 1 180 ? -3.398 -6.014 24.215 1.00 95.31 180 ALA A C 1
ATOM 1405 O O . ALA A 1 180 ? -3.417 -6.096 25.447 1.00 95.31 180 ALA A O 1
ATOM 1406 N N . VAL A 1 181 ? -2.462 -6.619 23.475 1.00 97.50 181 VAL A N 1
ATOM 1407 C CA . VAL A 1 181 ? -1.327 -7.379 24.005 1.00 97.50 181 VAL A CA 1
ATOM 1408 C C . VAL A 1 181 ? -0.182 -6.406 24.336 1.00 97.50 181 VAL A C 1
ATOM 1410 O O . VAL A 1 181 ? 0.351 -5.759 23.439 1.00 97.50 181 VAL A O 1
ATOM 1413 N N . PRO A 1 182 ? 0.233 -6.270 25.613 1.00 95.12 182 PRO A N 1
ATOM 1414 C CA . PRO A 1 182 ? 1.249 -5.287 26.015 1.00 95.12 182 PRO A CA 1
ATOM 1415 C C . PRO A 1 182 ? 2.618 -5.444 25.340 1.00 95.12 182 PRO A C 1
ATOM 1417 O O . PRO A 1 182 ? 3.396 -4.493 25.292 1.00 95.12 182 PRO A O 1
ATOM 1420 N N . GLU A 1 183 ? 2.929 -6.649 24.874 1.00 96.88 183 GLU A N 1
ATOM 1421 C CA . GLU A 1 183 ? 4.179 -7.017 24.218 1.00 96.88 183 GLU A CA 1
ATOM 1422 C C . GLU A 1 183 ? 4.179 -6.741 22.704 1.00 96.88 183 GLU A C 1
ATOM 1424 O O . GLU A 1 183 ? 5.220 -6.927 22.071 1.00 96.88 183 GLU A O 1
ATOM 1429 N N . THR A 1 184 ? 3.058 -6.280 22.131 1.00 97.56 184 THR A N 1
ATOM 1430 C CA . THR A 1 184 ? 2.959 -5.900 20.716 1.00 97.56 184 THR A CA 1
ATOM 1431 C C . THR A 1 184 ? 4.060 -4.913 20.338 1.00 97.56 184 THR A C 1
ATOM 1433 O O . THR A 1 184 ? 4.277 -3.891 20.995 1.00 97.56 184 THR A O 1
ATOM 1436 N N . THR A 1 185 ? 4.776 -5.227 19.262 1.00 97.62 185 THR A N 1
ATOM 1437 C CA . THR A 1 185 ? 5.921 -4.448 18.798 1.00 97.62 185 THR A CA 1
ATOM 1438 C C . THR A 1 185 ? 5.995 -4.416 17.275 1.00 97.62 185 THR A C 1
ATOM 1440 O O . THR A 1 185 ? 5.243 -5.111 16.591 1.00 97.62 185 THR A O 1
ATOM 1443 N N . VAL A 1 186 ? 6.911 -3.603 16.743 1.00 98.19 186 VAL A N 1
ATOM 1444 C CA . VAL A 1 186 ? 7.233 -3.570 15.315 1.00 98.19 186 VAL A CA 1
ATOM 1445 C C . VAL A 1 186 ? 8.620 -4.139 15.095 1.00 98.19 186 VAL A C 1
ATOM 1447 O O . VAL A 1 186 ? 9.618 -3.601 15.575 1.00 98.19 186 VAL A O 1
ATOM 1450 N N . GLU A 1 187 ? 8.678 -5.211 14.322 1.00 97.06 187 GLU A N 1
ATOM 1451 C CA . GLU A 1 187 ? 9.910 -5.853 13.899 1.00 97.06 187 GLU A CA 1
ATOM 1452 C C . GLU A 1 187 ? 10.213 -5.481 12.453 1.00 97.06 187 GLU A C 1
ATOM 1454 O O . GLU A 1 187 ? 9.325 -5.459 11.601 1.00 97.06 187 GLU A O 1
ATOM 1459 N N . VAL A 1 188 ? 11.480 -5.184 12.178 1.00 96.94 188 VAL A N 1
ATOM 1460 C CA . VAL A 1 188 ? 11.966 -4.841 10.843 1.00 96.94 188 VAL A CA 1
ATOM 1461 C C . VAL A 1 188 ? 13.046 -5.833 10.461 1.00 96.94 188 VAL A C 1
ATOM 1463 O O . VAL A 1 188 ? 14.082 -5.901 11.121 1.00 96.94 188 VAL A O 1
ATOM 1466 N N . ASP A 1 189 ? 12.816 -6.539 9.364 1.00 94.62 189 ASP A N 1
ATOM 1467 C CA . ASP A 1 189 ? 13.780 -7.438 8.750 1.00 94.62 189 ASP A CA 1
ATOM 1468 C C . ASP A 1 189 ? 13.846 -7.211 7.231 1.00 94.62 189 ASP A C 1
ATOM 1470 O O . ASP A 1 189 ? 13.173 -6.339 6.663 1.00 94.62 189 ASP A O 1
ATOM 1474 N N . PHE A 1 190 ? 14.696 -7.971 6.554 1.00 95.44 190 PHE A N 1
ATOM 1475 C CA . PHE A 1 190 ? 14.811 -7.963 5.108 1.00 95.44 190 PHE A CA 1
ATOM 1476 C C . PHE A 1 190 ? 15.163 -9.346 4.573 1.00 95.44 190 PHE A C 1
ATOM 1478 O O . PHE A 1 190 ? 15.767 -10.167 5.251 1.00 95.44 190 PHE A O 1
ATOM 1485 N N . ALA A 1 191 ? 14.846 -9.556 3.304 1.00 96.38 191 ALA A N 1
ATOM 1486 C CA . ALA A 1 191 ? 15.291 -10.708 2.548 1.00 96.38 191 ALA A CA 1
ATOM 1487 C C . ALA A 1 191 ? 15.828 -10.270 1.186 1.00 96.38 191 ALA A C 1
ATOM 1489 O O . ALA A 1 191 ? 15.488 -9.197 0.673 1.00 96.38 191 ALA A O 1
ATOM 1490 N N . LEU A 1 192 ? 16.703 -11.095 0.619 1.00 97.62 192 LEU A N 1
ATOM 1491 C CA . LEU A 1 192 ? 17.287 -10.864 -0.697 1.00 97.62 192 LEU A CA 1
ATOM 1492 C C . LEU A 1 192 ? 16.549 -11.703 -1.732 1.00 97.62 192 LEU A C 1
ATOM 1494 O O . LEU A 1 192 ? 16.397 -12.913 -1.562 1.00 97.62 192 LEU A O 1
ATOM 1498 N N . ALA A 1 193 ? 16.109 -11.051 -2.800 1.00 98.31 193 ALA A N 1
ATOM 1499 C CA . ALA A 1 193 ? 15.553 -11.720 -3.957 1.00 98.31 193 ALA A CA 1
ATOM 1500 C C . ALA A 1 193 ? 16.641 -12.322 -4.847 1.00 98.31 193 ALA A C 1
ATOM 1502 O O . ALA A 1 193 ? 17.724 -11.761 -5.003 1.00 98.31 193 ALA A O 1
ATOM 1503 N N . ASP A 1 194 ? 16.328 -13.444 -5.487 1.00 98.44 194 ASP A N 1
ATOM 1504 C CA . ASP A 1 194 ? 17.196 -14.069 -6.491 1.00 98.44 194 ASP A CA 1
ATOM 1505 C C . ASP A 1 194 ? 17.228 -13.318 -7.839 1.00 98.44 194 ASP A C 1
ATOM 1507 O O . ASP A 1 194 ? 18.141 -13.523 -8.645 1.00 98.44 194 ASP A O 1
ATOM 1511 N N . VAL A 1 195 ? 16.267 -12.417 -8.068 1.00 98.50 195 VAL A N 1
ATOM 1512 C CA . VAL A 1 195 ? 16.180 -11.535 -9.237 1.00 98.50 195 VAL A CA 1
ATOM 1513 C C . VAL A 1 195 ? 16.100 -10.080 -8.787 1.00 98.50 195 VAL A C 1
ATOM 1515 O O . VAL A 1 195 ? 15.208 -9.703 -8.025 1.00 98.50 195 VAL A O 1
ATOM 1518 N N . ASN A 1 196 ? 16.993 -9.242 -9.315 1.00 98.56 196 ASN A N 1
ATOM 1519 C CA . ASN A 1 196 ? 16.976 -7.805 -9.048 1.00 98.56 196 ASN A CA 1
ATOM 1520 C C . ASN A 1 196 ? 15.747 -7.136 -9.676 1.00 98.56 196 ASN A C 1
ATOM 1522 O O . ASN A 1 196 ? 15.414 -7.394 -10.831 1.00 98.56 196 ASN A O 1
ATOM 1526 N N . TYR A 1 197 ? 15.156 -6.192 -8.952 1.00 98.44 197 TYR A N 1
ATOM 1527 C CA . TYR A 1 197 ? 14.263 -5.176 -9.499 1.00 98.44 197 TYR A CA 1
ATOM 1528 C C . TYR A 1 197 ? 15.041 -3.874 -9.740 1.00 98.44 197 TYR A C 1
ATOM 1530 O O . TYR A 1 197 ? 16.078 -3.618 -9.126 1.00 98.44 197 TYR A O 1
ATOM 1538 N N . GLY A 1 198 ? 14.528 -3.015 -10.612 1.00 98.19 198 GLY A N 1
ATOM 1539 C CA . GLY A 1 198 ? 14.997 -1.640 -10.792 1.00 98.19 198 GLY A CA 1
ATOM 1540 C C . GLY A 1 198 ? 13.842 -0.647 -10.829 1.00 98.19 198 GLY A C 1
ATOM 1541 O O . GLY A 1 198 ? 12.709 -1.033 -11.113 1.00 98.19 198 GLY A O 1
ATOM 1542 N N . VAL A 1 199 ? 14.119 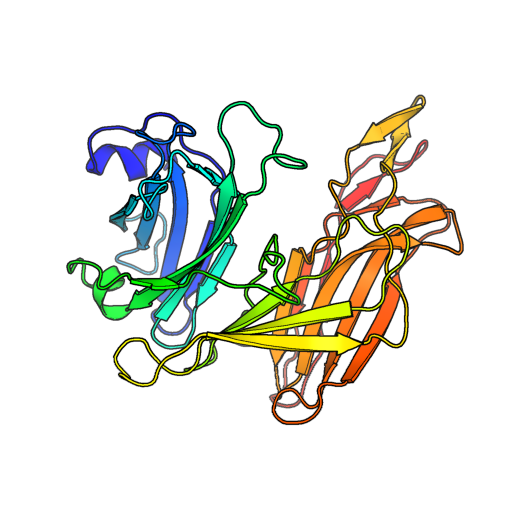0.627 -10.549 1.00 97.81 199 VAL A N 1
ATOM 1543 C CA . VAL A 1 199 ? 13.166 1.722 -10.775 1.00 97.81 199 VAL A CA 1
ATOM 1544 C C . VAL A 1 199 ? 12.740 1.725 -12.255 1.00 97.81 199 VAL A C 1
ATOM 1546 O O . VAL A 1 199 ? 13.613 1.687 -13.127 1.00 97.81 199 VAL A O 1
ATOM 1549 N N . PRO A 1 200 ? 11.430 1.717 -12.562 1.00 97.62 200 PRO A N 1
ATOM 1550 C CA . PRO A 1 200 ? 10.948 1.742 -13.941 1.00 97.62 200 PRO A CA 1
ATOM 1551 C C . PRO A 1 200 ? 11.296 3.075 -14.633 1.00 97.62 200 PRO A C 1
ATOM 1553 O O . PRO A 1 200 ? 11.422 4.105 -13.962 1.00 97.62 200 PRO A O 1
ATOM 1556 N N . PRO A 1 201 ? 11.419 3.098 -15.972 1.00 96.81 201 PRO A N 1
ATOM 1557 C CA . PRO A 1 201 ? 11.409 4.346 -16.728 1.00 96.81 201 PRO A CA 1
ATOM 1558 C C . PRO A 1 201 ? 9.994 4.953 -16.750 1.00 96.81 201 PRO A C 1
ATOM 1560 O O . PRO A 1 201 ? 9.034 4.359 -16.262 1.00 96.81 201 PRO A O 1
ATOM 1563 N N . GLN A 1 202 ? 9.843 6.138 -17.344 1.00 96.81 202 GLN A N 1
ATOM 1564 C CA . GLN A 1 202 ? 8.511 6.619 -17.718 1.00 96.81 202 GLN A CA 1
ATOM 1565 C C . GLN A 1 202 ? 7.957 5.758 -18.864 1.00 96.81 202 GLN A C 1
ATOM 1567 O O . GLN A 1 202 ? 8.687 5.439 -19.805 1.00 96.81 202 GLN A O 1
ATOM 1572 N N . ALA A 1 203 ? 6.673 5.411 -18.797 1.00 96.69 203 ALA A N 1
ATOM 1573 C CA . ALA A 1 203 ? 6.014 4.585 -19.802 1.00 96.69 203 ALA A CA 1
ATOM 1574 C C . ALA A 1 203 ? 5.808 5.371 -21.104 1.00 96.69 203 ALA A C 1
ATOM 1576 O O . ALA A 1 203 ? 5.496 6.565 -21.069 1.00 96.69 203 ALA A O 1
ATOM 1577 N N . ARG A 1 204 ? 5.980 4.720 -22.259 1.00 97.06 204 ARG A N 1
ATOM 1578 C CA . ARG A 1 204 ? 5.911 5.369 -23.577 1.00 97.06 204 ARG A CA 1
ATOM 1579 C C . ARG A 1 204 ? 4.470 5.480 -24.071 1.00 97.06 204 ARG A C 1
ATOM 1581 O O . ARG A 1 204 ? 3.676 4.553 -23.942 1.00 97.06 204 ARG A O 1
ATOM 1588 N N . GLN A 1 205 ? 4.155 6.583 -24.744 1.00 94.94 205 GLN A N 1
ATOM 1589 C CA . GLN A 1 205 ? 2.847 6.822 -25.354 1.00 94.94 205 GLN A CA 1
ATOM 1590 C C . GLN A 1 205 ? 2.950 7.336 -26.794 1.00 94.94 205 GLN A C 1
ATOM 1592 O O . GLN A 1 205 ? 4.025 7.677 -27.288 1.00 94.94 205 GLN A O 1
ATOM 1597 N N . PHE A 1 206 ? 1.801 7.405 -27.476 1.00 94.06 206 PHE A N 1
ATOM 1598 C CA . PHE A 1 206 ? 1.689 7.980 -28.817 1.00 94.06 206 PHE A CA 1
ATOM 1599 C C . PHE A 1 206 ? 2.275 9.398 -28.877 1.00 94.06 206 PHE A C 1
ATOM 1601 O O . PHE A 1 206 ? 2.048 10.214 -27.982 1.00 94.06 206 PHE A O 1
ATOM 1608 N N . ASN A 1 207 ? 2.962 9.701 -29.984 1.00 94.06 207 ASN A N 1
ATOM 1609 C CA . ASN A 1 207 ? 3.547 11.014 -30.275 1.00 94.06 207 ASN A CA 1
ATOM 1610 C C . ASN A 1 207 ? 4.628 11.460 -29.266 1.00 94.06 207 ASN A C 1
ATOM 1612 O O . ASN A 1 207 ? 4.668 12.627 -28.879 1.00 94.06 207 ASN A O 1
ATOM 1616 N N . ASP A 1 208 ? 5.482 10.519 -28.844 1.00 92.19 208 ASP A N 1
ATOM 1617 C CA . ASP A 1 208 ? 6.611 10.722 -27.919 1.00 92.19 208 ASP A CA 1
ATOM 1618 C C . ASP A 1 208 ? 6.216 11.286 -26.539 1.00 92.19 208 ASP A C 1
ATOM 1620 O O . ASP A 1 208 ? 7.051 11.818 -25.805 1.00 92.19 208 ASP A O 1
ATOM 1624 N N . HIS A 1 209 ? 4.938 11.174 -26.166 1.00 94.75 209 HIS A N 1
ATOM 1625 C CA . HIS A 1 209 ? 4.484 11.462 -24.810 1.00 94.75 209 HIS A CA 1
ATOM 1626 C C . HIS A 1 209 ? 4.893 10.339 -23.849 1.00 94.75 209 HIS A C 1
ATOM 1628 O O . HIS A 1 209 ? 5.175 9.210 -24.263 1.00 94.75 209 HIS A O 1
ATOM 1634 N N . THR A 1 210 ? 4.888 10.645 -22.553 1.00 94.88 210 THR A N 1
ATOM 1635 C CA . THR A 1 210 ? 5.194 9.679 -21.501 1.00 94.88 210 THR A CA 1
ATOM 1636 C C . THR A 1 210 ? 4.206 9.763 -20.344 1.00 94.88 210 THR A C 1
ATOM 1638 O O . THR A 1 210 ? 3.618 10.815 -20.085 1.00 94.88 210 THR A O 1
ATOM 1641 N N . PHE A 1 211 ? 4.051 8.647 -19.632 1.00 91.81 211 PHE A N 1
ATOM 1642 C CA . PHE A 1 211 ? 3.382 8.596 -18.337 1.00 91.81 211 PHE A CA 1
ATOM 1643 C C . PHE A 1 211 ? 4.381 8.309 -17.221 1.00 91.81 211 PHE A C 1
ATOM 1645 O O . PHE A 1 211 ? 5.247 7.439 -17.346 1.00 91.81 211 PHE A O 1
ATOM 1652 N N . ASP A 1 212 ? 4.231 9.019 -16.105 1.00 92.25 212 ASP A N 1
ATOM 1653 C CA . ASP A 1 212 ? 4.946 8.679 -14.883 1.00 92.25 212 ASP A CA 1
ATOM 1654 C C . ASP A 1 212 ? 4.483 7.309 -14.388 1.00 92.25 212 ASP A C 1
ATOM 1656 O O . ASP A 1 212 ? 3.295 7.075 -14.215 1.00 92.25 212 ASP A O 1
ATOM 1660 N N . THR A 1 213 ? 5.431 6.411 -14.135 1.00 92.06 213 THR A N 1
ATOM 1661 C CA . THR A 1 213 ? 5.222 5.123 -13.444 1.00 92.06 213 THR A CA 1
ATOM 1662 C C . THR A 1 213 ? 5.533 5.229 -11.947 1.00 92.06 213 THR A C 1
ATOM 1664 O O . THR A 1 213 ? 5.564 4.235 -11.218 1.00 92.06 213 THR A O 1
ATOM 1667 N N . ASN A 1 214 ? 5.743 6.465 -11.480 1.00 93.88 214 ASN A N 1
ATOM 1668 C CA . ASN A 1 214 ? 6.238 6.861 -10.168 1.00 93.88 214 ASN A CA 1
ATOM 1669 C C . ASN A 1 214 ? 7.617 6.279 -9.834 1.00 93.88 214 ASN A C 1
ATOM 1671 O O . ASN A 1 214 ? 8.637 6.933 -10.029 1.00 93.88 214 ASN A O 1
ATOM 1675 N N . ASP A 1 215 ? 7.637 5.086 -9.255 1.00 96.44 215 ASP A N 1
ATOM 1676 C CA . ASP A 1 215 ? 8.830 4.403 -8.776 1.00 96.44 215 ASP A CA 1
ATOM 1677 C C . ASP A 1 215 ? 8.551 2.897 -8.653 1.00 96.44 215 ASP A C 1
ATOM 1679 O O . ASP A 1 215 ? 7.444 2.429 -8.925 1.00 96.44 215 ASP A O 1
ATOM 1683 N N . GLY A 1 216 ? 9.558 2.125 -8.247 1.00 97.44 216 GLY A N 1
ATOM 1684 C CA . GLY A 1 216 ? 9.465 0.672 -8.134 1.00 97.44 216 GLY A CA 1
ATOM 1685 C C . GLY A 1 216 ? 8.805 0.160 -6.853 1.00 97.44 216 GLY A C 1
ATOM 1686 O O . GLY A 1 216 ? 9.135 -0.945 -6.437 1.00 97.44 216 GLY A O 1
ATOM 1687 N N . ARG A 1 217 ? 7.966 0.940 -6.154 1.00 97.62 217 ARG A N 1
ATOM 1688 C CA . ARG A 1 217 ? 7.362 0.499 -4.881 1.00 97.62 217 ARG A CA 1
ATOM 1689 C C . ARG A 1 217 ? 6.454 -0.713 -5.073 1.00 97.62 217 ARG A C 1
ATOM 1691 O O . ARG A 1 217 ? 5.864 -0.909 -6.134 1.00 97.62 217 ARG A O 1
ATOM 1698 N N . ILE A 1 218 ? 6.291 -1.480 -4.001 1.00 98.69 218 ILE A N 1
ATOM 1699 C CA . ILE A 1 218 ? 5.318 -2.573 -3.937 1.00 98.69 218 ILE A CA 1
ATOM 1700 C C . ILE A 1 218 ? 3.904 -1.980 -3.899 1.00 98.69 218 ILE A C 1
ATOM 1702 O O . ILE A 1 218 ? 3.609 -1.094 -3.095 1.00 98.69 218 ILE A O 1
ATOM 1706 N N . LEU A 1 219 ? 3.041 -2.456 -4.796 1.00 97.94 219 LEU A N 1
ATOM 1707 C CA . LEU A 1 219 ? 1.694 -1.916 -5.028 1.00 97.94 219 LEU A CA 1
ATOM 1708 C C . LEU A 1 219 ? 0.577 -2.914 -4.728 1.00 97.94 219 LEU A C 1
ATOM 1710 O O . LEU A 1 219 ? -0.571 -2.509 -4.547 1.00 97.94 219 LEU A O 1
ATOM 1714 N N . GLY A 1 220 ? 0.905 -4.198 -4.610 1.00 98.31 220 GLY A N 1
ATOM 1715 C CA . GLY A 1 220 ? -0.041 -5.226 -4.212 1.00 98.31 220 GLY A CA 1
ATOM 1716 C C . GLY A 1 220 ? 0.664 -6.386 -3.536 1.00 98.31 220 GLY A C 1
ATOM 1717 O O . GLY A 1 220 ? 1.763 -6.763 -3.934 1.00 98.31 220 GLY A O 1
ATOM 1718 N N . SER A 1 221 ? 0.013 -6.983 -2.545 1.00 98.56 221 SER A N 1
ATOM 1719 C CA . SER A 1 221 ? 0.456 -8.243 -1.958 1.00 98.56 221 SER A CA 1
ATOM 1720 C C . SER A 1 221 ? -0.704 -9.023 -1.351 1.00 98.56 221 SER A C 1
ATOM 1722 O O . SER A 1 221 ? -1.779 -8.464 -1.124 1.00 98.56 221 SER A O 1
ATOM 1724 N N . PHE A 1 222 ? -0.500 -10.315 -1.112 1.00 98.00 222 PHE A N 1
ATOM 1725 C CA . PHE A 1 222 ? -1.349 -11.100 -0.222 1.00 98.00 222 PHE A CA 1
ATOM 1726 C C . PHE A 1 222 ? -0.556 -12.215 0.467 1.00 98.00 222 PHE A C 1
ATOM 1728 O O . PHE A 1 222 ? 0.404 -12.730 -0.105 1.00 98.00 222 PHE A O 1
ATOM 1735 N N . LEU A 1 223 ? -0.998 -12.615 1.660 1.00 97.06 223 LEU A N 1
ATOM 1736 C CA . LEU A 1 223 ? -0.515 -13.774 2.409 1.00 97.06 223 LEU A CA 1
ATOM 1737 C C . LEU A 1 223 ? -1.525 -14.924 2.304 1.00 97.06 223 LEU A C 1
ATOM 1739 O O . LEU A 1 223 ? -2.694 -14.765 2.652 1.00 97.06 223 LEU A O 1
ATOM 1743 N N . GLN A 1 224 ? -1.078 -16.093 1.852 1.00 95.38 224 GLN A N 1
ATOM 1744 C CA . GLN A 1 224 ? -1.857 -17.333 1.863 1.00 95.38 224 GLN A CA 1
ATOM 1745 C C . GLN A 1 224 ? -0.911 -18.513 2.097 1.00 95.38 224 GLN A C 1
ATOM 1747 O O . GLN A 1 224 ? 0.144 -18.583 1.478 1.00 95.38 224 GLN A O 1
ATOM 1752 N N . ASN A 1 225 ? -1.276 -19.445 2.983 1.00 92.06 225 ASN A N 1
ATOM 1753 C CA . ASN A 1 225 ? -0.498 -20.665 3.258 1.00 92.06 225 ASN A CA 1
ATOM 1754 C C . ASN A 1 225 ? 0.985 -20.406 3.573 1.00 92.06 225 ASN A C 1
ATOM 1756 O O . ASN A 1 225 ? 1.868 -21.077 3.044 1.00 92.06 225 ASN A O 1
ATOM 1760 N N . ASN A 1 226 ? 1.252 -19.417 4.436 1.00 91.19 226 ASN A N 1
ATOM 1761 C CA . ASN A 1 226 ? 2.605 -19.004 4.829 1.00 91.19 226 ASN A CA 1
ATOM 1762 C C . ASN A 1 226 ? 3.497 -18.557 3.648 1.00 91.19 226 ASN A C 1
ATOM 1764 O O . ASN A 1 226 ? 4.724 -18.616 3.723 1.00 91.19 226 ASN A O 1
ATOM 1768 N N . GLN A 1 227 ? 2.873 -18.116 2.555 1.00 94.94 227 GLN A N 1
ATOM 1769 C CA . GLN A 1 227 ? 3.527 -17.542 1.389 1.00 94.94 227 GLN A CA 1
ATOM 1770 C C . GLN A 1 227 ? 2.964 -16.145 1.132 1.00 94.94 227 GLN A C 1
ATOM 1772 O O . GLN A 1 227 ? 1.747 -15.976 1.025 1.00 94.94 227 GLN A O 1
ATOM 1777 N N . ILE A 1 228 ? 3.845 -15.154 0.994 1.00 98.00 228 ILE A N 1
ATOM 1778 C CA . ILE A 1 228 ? 3.456 -13.835 0.488 1.00 98.00 228 ILE A CA 1
ATOM 1779 C C . ILE A 1 228 ? 3.748 -13.791 -1.003 1.00 98.00 228 ILE A C 1
ATOM 1781 O O . ILE A 1 228 ? 4.869 -14.070 -1.414 1.00 98.00 228 ILE A O 1
ATOM 1785 N N . GLN A 1 229 ? 2.771 -13.395 -1.811 1.00 98.62 229 GLN A N 1
ATOM 1786 C CA . GLN A 1 229 ? 3.039 -12.940 -3.174 1.00 98.62 229 GLN A CA 1
ATOM 1787 C C . GLN A 1 229 ? 2.856 -11.436 -3.244 1.00 98.62 229 GLN A C 1
ATOM 1789 O O . GLN A 1 229 ? 1.926 -10.900 -2.639 1.00 98.62 229 GLN A O 1
ATOM 1794 N N . PHE A 1 230 ? 3.719 -10.758 -3.992 1.00 98.88 230 PHE A N 1
ATOM 1795 C CA . PHE A 1 230 ? 3.665 -9.312 -4.151 1.00 98.88 230 PHE A CA 1
ATOM 1796 C C . PHE A 1 230 ? 4.023 -8.872 -5.566 1.00 98.88 230 PHE A C 1
ATOM 1798 O O . PHE A 1 230 ? 4.674 -9.599 -6.316 1.00 98.88 230 PHE A O 1
ATOM 1805 N N . VAL A 1 231 ? 3.586 -7.665 -5.919 1.00 98.88 231 VAL A N 1
ATOM 1806 C CA . VAL A 1 231 ? 3.874 -7.033 -7.205 1.00 98.88 231 VAL A CA 1
ATOM 1807 C C . VAL A 1 231 ? 4.342 -5.592 -7.043 1.00 98.88 231 VAL A C 1
ATOM 1809 O O . VAL A 1 231 ? 3.878 -4.867 -6.159 1.00 98.88 231 VAL A O 1
ATOM 1812 N N . ALA A 1 232 ? 5.254 -5.177 -7.916 1.00 98.75 232 ALA A N 1
ATOM 1813 C CA . ALA A 1 232 ? 5.793 -3.823 -7.999 1.00 98.75 232 ALA A CA 1
ATOM 1814 C C . ALA A 1 232 ? 6.028 -3.422 -9.462 1.00 98.75 232 ALA A C 1
ATOM 1816 O O . ALA A 1 232 ? 6.191 -4.287 -10.323 1.00 98.75 232 ALA A O 1
ATOM 1817 N N . ASN A 1 233 ? 6.093 -2.119 -9.743 1.00 98.19 233 ASN A N 1
ATOM 1818 C CA . ASN A 1 233 ? 6.650 -1.656 -11.017 1.00 98.19 233 ASN A CA 1
ATOM 1819 C C . ASN A 1 233 ? 8.149 -1.963 -11.069 1.00 98.19 233 ASN A C 1
ATOM 1821 O O . ASN A 1 233 ? 8.835 -1.892 -10.046 1.00 98.19 233 ASN A O 1
ATOM 1825 N N . THR A 1 234 ? 8.686 -2.234 -12.256 1.00 98.69 234 THR A N 1
ATOM 1826 C CA . THR A 1 234 ? 10.128 -2.384 -12.427 1.00 98.69 234 THR A CA 1
ATOM 1827 C C . THR A 1 234 ? 10.621 -2.059 -13.834 1.00 98.69 234 THR A C 1
ATOM 1829 O O . THR A 1 234 ? 9.832 -1.942 -14.764 1.00 98.69 234 THR A O 1
ATOM 1832 N N . LEU A 1 235 ? 11.932 -1.896 -13.996 1.00 98.38 235 LEU A N 1
ATOM 1833 C CA . LEU A 1 235 ? 12.593 -1.928 -15.299 1.00 98.38 235 LEU A CA 1
ATOM 1834 C C . LEU A 1 235 ? 12.713 -3.382 -15.775 1.00 98.38 235 LEU A C 1
ATOM 1836 O O . LEU A 1 235 ? 13.315 -4.199 -15.079 1.00 98.38 235 LEU A O 1
ATOM 1840 N N . ASP A 1 236 ? 12.227 -3.684 -16.977 1.00 98.25 236 ASP A N 1
ATOM 1841 C CA . ASP A 1 236 ? 12.574 -4.925 -17.667 1.00 98.25 236 ASP A CA 1
ATOM 1842 C C . ASP A 1 236 ? 13.948 -4.776 -18.351 1.00 98.25 236 ASP A C 1
ATOM 1844 O O . ASP A 1 236 ? 14.077 -4.018 -19.318 1.00 98.25 236 ASP A O 1
ATOM 1848 N N . PRO A 1 237 ? 15.002 -5.482 -17.894 1.00 97.25 237 PRO A N 1
ATOM 1849 C CA . PRO A 1 237 ? 16.334 -5.357 -18.478 1.00 97.25 237 PRO A CA 1
ATOM 1850 C C . PRO A 1 237 ? 16.436 -5.933 -19.898 1.00 97.25 237 PRO A C 1
ATOM 1852 O O . PRO A 1 237 ? 17.399 -5.617 -20.598 1.00 97.25 237 PRO A O 1
ATOM 1855 N N . ALA A 1 238 ? 15.495 -6.781 -20.331 1.00 97.12 238 ALA A N 1
ATOM 1856 C CA . ALA A 1 238 ? 15.517 -7.368 -21.669 1.00 97.12 238 ALA A CA 1
ATOM 1857 C C . ALA A 1 238 ? 15.136 -6.351 -22.756 1.00 97.12 238 ALA A C 1
ATOM 1859 O O . ALA A 1 238 ? 15.676 -6.396 -23.863 1.00 97.12 238 ALA A O 1
ATOM 1860 N N . THR A 1 239 ? 14.228 -5.431 -22.432 1.00 97.50 239 THR A N 1
ATOM 1861 C CA . THR A 1 239 ? 13.622 -4.478 -23.377 1.00 97.50 239 THR A CA 1
ATOM 1862 C C . THR A 1 239 ? 13.980 -3.026 -23.061 1.00 97.50 239 THR A C 1
ATOM 1864 O O . THR A 1 239 ? 14.035 -2.186 -23.960 1.00 97.50 239 THR A O 1
ATOM 1867 N N . GLY A 1 240 ? 14.275 -2.728 -21.795 1.00 97.31 240 GLY A N 1
ATOM 1868 C CA . GLY A 1 240 ? 14.430 -1.372 -21.280 1.00 97.31 240 GLY A CA 1
ATOM 1869 C C . GLY A 1 240 ? 13.100 -0.674 -20.979 1.00 97.31 240 GLY A C 1
ATOM 1870 O O . GLY A 1 240 ? 13.112 0.533 -20.741 1.00 97.31 240 GLY A O 1
ATOM 1871 N N . PHE A 1 241 ? 11.972 -1.390 -21.025 1.00 97.81 241 PHE A N 1
ATOM 1872 C CA . PHE A 1 241 ? 10.629 -0.847 -20.801 1.00 97.81 241 PHE A CA 1
ATOM 1873 C C . PHE A 1 241 ? 10.171 -1.038 -19.354 1.00 97.81 241 PHE A C 1
ATOM 1875 O O . PHE A 1 241 ? 10.856 -1.655 -18.532 1.00 97.81 241 PHE A O 1
ATOM 1882 N N . CYS A 1 242 ? 9.005 -0.483 -19.032 1.00 98.00 242 CYS A N 1
ATOM 1883 C CA . CYS A 1 242 ? 8.332 -0.764 -17.771 1.00 98.00 242 CYS A CA 1
ATOM 1884 C C . CYS A 1 242 ? 7.815 -2.207 -17.772 1.00 98.00 242 CYS A C 1
ATOM 1886 O O . CYS A 1 242 ? 7.129 -2.631 -18.702 1.00 98.00 242 CYS A O 1
ATOM 1888 N N . GLY A 1 243 ? 8.125 -2.943 -16.713 1.00 98.25 243 GLY A N 1
ATOM 1889 C CA . GLY A 1 243 ? 7.628 -4.282 -16.445 1.00 98.25 243 GLY A CA 1
ATOM 1890 C C . GLY A 1 243 ? 7.051 -4.393 -15.038 1.00 98.25 243 GLY A C 1
ATOM 1891 O O . GLY A 1 243 ? 7.091 -3.461 -14.230 1.00 98.25 243 GLY A O 1
ATOM 1892 N N . ILE A 1 244 ? 6.543 -5.578 -14.727 1.00 98.69 244 ILE A N 1
ATOM 1893 C CA . ILE A 1 244 ? 6.022 -5.926 -13.407 1.00 98.69 244 ILE A CA 1
ATOM 1894 C C . ILE A 1 244 ? 7.015 -6.863 -12.739 1.00 98.69 244 ILE A C 1
ATOM 1896 O O . ILE A 1 244 ? 7.356 -7.911 -13.284 1.00 98.69 244 ILE A O 1
ATOM 1900 N N . TYR A 1 245 ? 7.442 -6.519 -11.533 1.00 98.81 245 TYR A N 1
ATOM 1901 C CA . TYR A 1 245 ? 8.156 -7.444 -10.671 1.00 98.81 245 TYR A CA 1
ATOM 1902 C C . TYR A 1 245 ? 7.141 -8.248 -9.865 1.00 98.81 245 TYR A C 1
ATOM 1904 O O . TYR A 1 245 ? 6.399 -7.668 -9.077 1.00 98.81 245 TYR A O 1
ATOM 1912 N N . HIS A 1 246 ? 7.099 -9.562 -10.055 1.00 98.81 246 HIS A N 1
ATOM 1913 C CA . HIS A 1 246 ? 6.323 -10.499 -9.246 1.00 98.81 246 HIS A CA 1
ATOM 1914 C C . HIS A 1 246 ? 7.272 -11.242 -8.314 1.00 98.81 246 HIS A C 1
ATOM 1916 O O . HIS A 1 246 ? 8.165 -11.950 -8.773 1.00 98.81 246 HIS A O 1
ATOM 1922 N N . GLY A 1 247 ? 7.087 -11.060 -7.012 1.00 98.56 247 GLY A N 1
ATOM 1923 C CA . GLY A 1 247 ? 7.884 -11.724 -5.993 1.00 98.56 247 GLY A CA 1
ATOM 1924 C C . GLY A 1 247 ? 7.059 -12.690 -5.155 1.00 98.56 247 GLY A C 1
ATOM 1925 O O . GLY A 1 247 ? 5.870 -12.470 -4.909 1.00 98.56 247 GLY A O 1
ATOM 1926 N N . ILE A 1 248 ? 7.710 -13.753 -4.695 1.00 98.50 248 ILE A N 1
ATOM 1927 C CA . ILE A 1 248 ? 7.149 -14.754 -3.791 1.00 98.50 248 ILE A CA 1
ATOM 1928 C C . ILE A 1 248 ? 8.099 -14.916 -2.608 1.00 98.50 248 ILE A C 1
ATOM 1930 O O . ILE A 1 248 ? 9.263 -15.264 -2.803 1.00 98.50 248 ILE A O 1
ATOM 1934 N N . ILE A 1 249 ? 7.587 -14.686 -1.399 1.00 98.12 249 ILE A N 1
ATOM 1935 C CA . ILE A 1 249 ? 8.294 -14.878 -0.131 1.00 98.12 249 ILE A CA 1
ATOM 1936 C C . ILE A 1 249 ? 7.787 -16.159 0.532 1.00 98.12 249 ILE A C 1
ATOM 1938 O O . ILE A 1 249 ? 6.583 -16.288 0.779 1.00 98.12 249 ILE A O 1
ATOM 1942 N N . THR A 1 250 ? 8.691 -17.084 0.842 1.00 95.44 250 THR A N 1
ATOM 1943 C CA . THR A 1 250 ? 8.421 -18.278 1.661 1.00 95.44 250 THR A CA 1
ATOM 1944 C C . THR A 1 250 ? 9.194 -18.219 2.972 1.00 95.44 250 THR A C 1
ATOM 1946 O O . THR A 1 250 ? 10.017 -17.331 3.172 1.00 95.44 250 THR A O 1
ATOM 1949 N N . ASP A 1 251 ? 8.909 -19.154 3.883 1.00 88.94 251 ASP A N 1
ATOM 1950 C CA . ASP A 1 251 ? 9.677 -19.345 5.123 1.00 88.94 251 ASP A CA 1
ATOM 1951 C C . ASP A 1 251 ? 9.687 -18.122 6.063 1.00 88.94 251 ASP A C 1
ATOM 1953 O O . ASP A 1 251 ? 10.599 -17.949 6.871 1.00 88.94 251 ASP A O 1
ATOM 1957 N N . LEU A 1 252 ? 8.606 -17.327 6.006 1.00 84.19 252 LEU A N 1
ATOM 1958 C CA . LEU A 1 252 ? 8.395 -16.039 6.693 1.00 84.19 252 LEU A CA 1
ATOM 1959 C C . LEU A 1 252 ? 8.759 -16.011 8.182 1.00 84.19 252 LEU A C 1
ATOM 1961 O O . LEU A 1 252 ? 9.152 -14.970 8.693 1.00 84.19 252 LEU A O 1
ATOM 1965 N N . LEU A 1 253 ? 8.584 -17.131 8.885 1.00 76.69 253 LEU A N 1
ATOM 1966 C CA . LEU A 1 253 ? 8.800 -17.245 10.333 1.00 76.69 253 LEU A CA 1
ATOM 1967 C C . LEU A 1 253 ? 10.217 -17.715 10.704 1.00 76.69 253 LEU A C 1
ATOM 1969 O O . LEU A 1 253 ? 10.485 -17.990 11.873 1.00 76.69 253 LEU A O 1
ATOM 1973 N N . SER A 1 254 ? 11.100 -17.885 9.720 1.00 82.25 254 SER A N 1
ATOM 1974 C CA . SER A 1 254 ? 12.455 -18.405 9.913 1.00 82.25 254 SER A CA 1
ATOM 1975 C C . SER A 1 254 ? 13.485 -17.563 9.163 1.00 82.25 254 SER A C 1
ATOM 1977 O O . SER A 1 254 ? 13.892 -16.532 9.680 1.00 82.25 254 SER A O 1
ATOM 1979 N N . ASP A 1 255 ? 13.897 -17.989 7.972 1.00 87.38 255 ASP A N 1
ATOM 1980 C CA . ASP A 1 255 ? 14.816 -17.270 7.090 1.00 87.38 255 ASP A CA 1
ATOM 1981 C C . ASP A 1 255 ? 14.089 -17.026 5.760 1.00 87.38 255 ASP A C 1
ATOM 1983 O O . ASP A 1 255 ? 14.009 -17.948 4.942 1.00 87.38 255 ASP A O 1
ATOM 1987 N N . PRO A 1 256 ? 13.446 -15.857 5.576 1.00 91.06 256 PRO A N 1
ATOM 1988 C CA . PRO A 1 256 ? 12.574 -15.643 4.434 1.00 91.06 256 PRO A CA 1
ATOM 1989 C C . PRO A 1 256 ? 13.336 -15.738 3.109 1.00 91.06 256 PRO A C 1
ATOM 1991 O O . PRO A 1 256 ? 14.327 -15.044 2.884 1.00 91.06 256 PRO A O 1
ATOM 1994 N N . VAL A 1 257 ? 12.833 -16.565 2.194 1.00 95.25 257 VAL A N 1
ATOM 1995 C CA . VAL A 1 257 ? 13.398 -16.725 0.848 1.00 95.25 257 VAL A CA 1
ATOM 1996 C C . VAL A 1 257 ? 12.528 -15.973 -0.143 1.00 95.25 257 VAL A C 1
ATOM 1998 O O . VAL A 1 257 ? 11.316 -16.182 -0.176 1.00 95.25 257 VAL A O 1
ATOM 2001 N N . VAL A 1 258 ? 13.138 -15.121 -0.971 1.00 98.25 258 VAL A N 1
ATOM 2002 C CA . VAL A 1 258 ? 12.427 -14.353 -1.998 1.00 98.25 258 VAL A CA 1
ATOM 2003 C C . VAL A 1 258 ? 12.826 -14.847 -3.384 1.00 98.25 258 VAL A C 1
ATOM 2005 O O . VAL A 1 258 ? 13.978 -14.721 -3.794 1.00 98.25 258 VAL A O 1
ATOM 2008 N N . SER A 1 259 ? 11.850 -15.374 -4.117 1.00 98.31 259 SER A N 1
ATOM 2009 C CA . SER A 1 259 ? 11.984 -15.643 -5.553 1.00 98.31 259 SER A CA 1
ATOM 2010 C C . SER A 1 259 ? 11.309 -14.535 -6.352 1.00 98.31 259 SER A C 1
ATOM 2012 O O . SER A 1 259 ? 10.201 -14.113 -6.014 1.00 98.31 259 SER A O 1
ATOM 2014 N N . GLY A 1 260 ? 11.986 -14.038 -7.380 1.00 98.19 260 GLY A N 1
ATOM 2015 C CA . GLY A 1 260 ? 11.532 -12.942 -8.223 1.00 98.19 260 GLY A CA 1
ATOM 2016 C C . GLY A 1 260 ? 11.336 -13.362 -9.674 1.00 98.19 260 GLY A C 1
ATOM 2017 O O . GLY A 1 260 ? 12.026 -14.229 -10.207 1.00 98.19 260 GLY A O 1
ATOM 2018 N N . ASN A 1 261 ? 10.397 -12.704 -10.341 1.00 98.31 261 ASN A N 1
ATOM 2019 C CA . ASN A 1 261 ? 10.154 -12.833 -11.767 1.00 98.31 261 ASN A CA 1
ATOM 2020 C C . ASN A 1 261 ? 9.799 -11.464 -12.353 1.00 98.31 261 ASN A C 1
ATOM 2022 O O . ASN A 1 261 ? 8.997 -10.731 -11.776 1.00 98.31 261 ASN A O 1
ATOM 2026 N N . ILE A 1 262 ? 10.360 -11.132 -13.515 1.00 98.69 262 ILE A N 1
ATOM 2027 C CA . ILE A 1 262 ? 9.989 -9.924 -14.257 1.00 98.69 262 ILE A CA 1
ATOM 2028 C C . ILE A 1 262 ? 9.040 -10.329 -15.380 1.00 98.69 262 ILE A C 1
ATOM 2030 O O . ILE A 1 262 ? 9.380 -11.135 -16.244 1.00 98.69 262 ILE A O 1
ATOM 2034 N N . ILE A 1 263 ? 7.844 -9.752 -15.362 1.00 98.50 263 ILE A N 1
ATOM 2035 C CA . ILE A 1 263 ? 6.861 -9.850 -16.435 1.00 98.50 263 ILE A CA 1
ATOM 2036 C C . ILE A 1 263 ? 7.026 -8.590 -17.288 1.00 98.50 263 ILE A C 1
ATOM 2038 O O . ILE A 1 263 ? 6.655 -7.496 -16.862 1.00 98.50 263 ILE A O 1
ATOM 2042 N N . GLY A 1 264 ? 7.630 -8.753 -18.462 1.00 97.50 264 GLY A N 1
ATOM 2043 C CA . GLY A 1 264 ? 7.842 -7.696 -19.451 1.00 97.50 264 GLY A CA 1
ATOM 2044 C C . GLY A 1 264 ? 7.150 -8.006 -20.776 1.00 97.50 264 GLY A C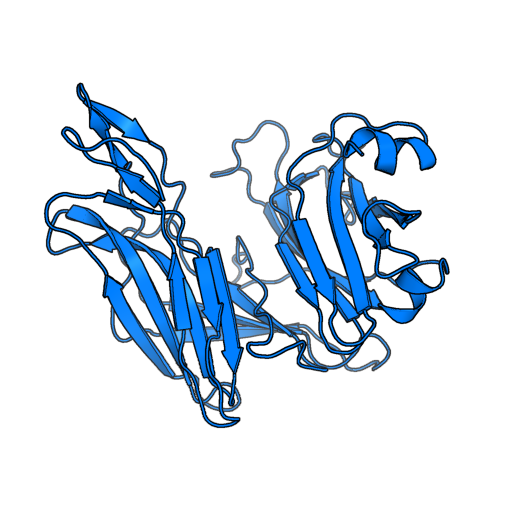 1
ATOM 2045 O O . GLY A 1 264 ? 6.636 -9.108 -20.978 1.00 97.50 264 GLY A O 1
ATOM 2046 N N . ASP A 1 265 ? 7.156 -7.027 -21.676 1.00 97.62 265 ASP A N 1
ATOM 2047 C CA . ASP A 1 265 ? 6.595 -7.120 -23.023 1.00 97.62 265 ASP A CA 1
ATOM 2048 C C . ASP A 1 265 ? 7.520 -6.391 -24.015 1.00 97.62 265 ASP A C 1
ATOM 2050 O O . ASP A 1 265 ? 8.165 -5.404 -23.663 1.00 97.62 265 ASP A O 1
ATOM 2054 N N . ASP A 1 266 ? 7.628 -6.883 -25.252 1.00 96.56 266 ASP A N 1
ATOM 2055 C CA . ASP A 1 266 ? 8.521 -6.308 -26.272 1.00 96.56 266 ASP A CA 1
ATOM 2056 C C . ASP A 1 266 ? 7.916 -5.108 -27.019 1.00 96.56 266 ASP A C 1
ATOM 2058 O O . ASP A 1 266 ? 8.584 -4.467 -27.836 1.00 96.56 266 ASP A O 1
ATOM 2062 N N . THR A 1 267 ? 6.662 -4.783 -26.712 1.00 96.56 267 THR A N 1
ATOM 2063 C CA . THR A 1 267 ? 5.887 -3.709 -27.323 1.00 96.56 267 THR A CA 1
ATOM 2064 C C . THR A 1 267 ? 5.342 -2.757 -26.259 1.00 96.56 267 THR A C 1
ATOM 2066 O O . THR A 1 267 ? 5.490 -1.538 -26.399 1.00 96.56 267 THR A O 1
ATOM 2069 N N . LEU A 1 268 ? 4.743 -3.288 -25.193 1.00 97.44 268 LEU A N 1
ATOM 2070 C CA . LEU A 1 268 ? 4.029 -2.545 -24.155 1.00 97.44 268 LEU A CA 1
ATOM 2071 C C . LEU A 1 268 ? 4.937 -2.131 -22.989 1.00 97.44 268 LEU A C 1
ATOM 2073 O O . LEU A 1 268 ? 5.820 -2.871 -22.571 1.00 97.44 268 LEU A O 1
ATOM 2077 N N . ASP A 1 269 ? 4.668 -0.960 -22.417 1.00 98.12 269 ASP A N 1
ATOM 2078 C CA . ASP A 1 269 ? 5.062 -0.631 -21.047 1.00 98.12 269 ASP A CA 1
ATOM 2079 C C . ASP A 1 269 ? 3.956 -1.084 -20.095 1.00 98.12 269 ASP A C 1
ATOM 2081 O O . ASP A 1 269 ? 2.814 -0.641 -20.241 1.00 98.12 269 ASP A O 1
ATOM 2085 N N . LEU A 1 270 ? 4.298 -1.935 -19.126 1.00 97.81 270 LEU A N 1
ATOM 2086 C CA . LEU A 1 270 ? 3.386 -2.421 -18.089 1.00 97.81 270 LEU A CA 1
ATOM 2087 C C . LEU A 1 270 ? 3.621 -1.660 -16.781 1.00 97.81 270 LEU A C 1
ATOM 2089 O O . LEU A 1 270 ? 4.765 -1.475 -16.364 1.00 97.81 270 LEU A O 1
ATOM 2093 N N . GLY A 1 271 ? 2.548 -1.238 -16.113 1.00 96.06 271 GLY A N 1
ATOM 2094 C CA . GLY A 1 271 ? 2.649 -0.452 -14.886 1.00 96.06 271 GLY A CA 1
ATOM 2095 C C . GLY A 1 271 ? 1.447 -0.581 -13.957 1.00 96.06 271 GLY A C 1
ATOM 2096 O O . GLY A 1 271 ? 0.434 -1.185 -14.288 1.00 96.06 271 GLY A O 1
ATOM 2097 N N . TYR A 1 272 ? 1.589 -0.021 -12.759 1.00 96.56 272 TYR A N 1
ATOM 2098 C CA . TYR A 1 272 ? 0.579 -0.010 -11.698 1.00 96.56 272 TYR A CA 1
ATOM 2099 C C . TYR A 1 272 ? -0.031 -1.390 -11.378 1.00 96.56 272 TYR A C 1
ATOM 2101 O O . TYR A 1 272 ? -1.255 -1.522 -11.301 1.00 96.56 272 TYR A O 1
ATOM 2109 N N . PRO A 1 273 ? 0.789 -2.440 -11.166 1.00 97.94 273 PRO A N 1
ATOM 2110 C CA . PRO A 1 273 ? 0.271 -3.776 -10.955 1.00 97.94 273 PRO A CA 1
ATOM 2111 C C . PRO A 1 273 ? -0.498 -3.908 -9.636 1.00 97.94 273 PRO A C 1
ATOM 2113 O O . PRO A 1 273 ? -0.078 -3.428 -8.582 1.00 97.94 273 PRO A O 1
ATOM 2116 N N . GLY A 1 274 ? -1.591 -4.660 -9.694 1.00 97.75 274 GLY A N 1
ATOM 2117 C CA . GLY A 1 274 ? -2.315 -5.199 -8.550 1.00 97.75 274 GLY A CA 1
ATOM 2118 C C . GLY A 1 274 ? -2.267 -6.724 -8.557 1.00 97.75 274 GLY A C 1
ATOM 2119 O O . GLY A 1 274 ? -2.084 -7.345 -9.602 1.00 97.75 274 GLY A O 1
ATOM 2120 N N . ILE A 1 275 ? -2.445 -7.342 -7.389 1.00 98.38 275 ILE A N 1
ATOM 2121 C CA . ILE A 1 275 ? -2.494 -8.802 -7.252 1.00 98.38 275 ILE A CA 1
ATOM 2122 C C . ILE A 1 275 ? -3.645 -9.231 -6.339 1.00 98.38 275 ILE A C 1
ATOM 2124 O O . ILE A 1 275 ? -3.932 -8.605 -5.309 1.00 98.38 275 ILE A O 1
ATOM 2128 N N . SER A 1 276 ? -4.325 -10.305 -6.735 1.00 96.69 276 SER A N 1
ATOM 2129 C CA . SER A 1 276 ? -5.416 -10.913 -5.970 1.00 96.69 276 SER A CA 1
ATOM 2130 C C . SER A 1 276 ? -5.290 -12.428 -5.938 1.00 96.69 276 SER A C 1
ATOM 2132 O O . SER A 1 276 ? -4.996 -13.057 -6.953 1.00 96.69 276 SER A O 1
ATOM 2134 N N . PHE A 1 277 ? -5.551 -13.011 -4.770 1.00 96.88 277 PHE A N 1
ATOM 2135 C CA . PHE A 1 277 ? -5.680 -14.452 -4.602 1.00 96.88 277 PHE A CA 1
ATOM 2136 C C . PHE A 1 277 ? -6.906 -14.983 -5.360 1.00 96.88 277 PHE A C 1
ATOM 2138 O O . PHE A 1 277 ? -7.951 -14.335 -5.393 1.00 96.88 277 PHE A O 1
ATOM 2145 N N . THR A 1 278 ? -6.780 -16.166 -5.963 1.00 96.06 278 THR A N 1
ATOM 2146 C CA . THR A 1 278 ? -7.849 -16.799 -6.764 1.00 96.06 278 THR A CA 1
ATOM 2147 C C . THR A 1 278 ? -8.009 -18.296 -6.518 1.00 96.06 278 THR A C 1
ATOM 2149 O O . THR A 1 278 ? -8.762 -18.965 -7.227 1.00 96.06 278 THR A O 1
ATOM 2152 N N . GLY A 1 279 ? -7.319 -18.827 -5.509 1.00 93.38 279 GLY A N 1
ATOM 2153 C CA . GLY A 1 279 ? -7.401 -20.238 -5.167 1.00 93.38 279 GLY A CA 1
ATOM 2154 C C . GLY A 1 279 ? -8.803 -20.661 -4.729 1.00 93.38 279 GLY A C 1
ATOM 2155 O O . GLY A 1 279 ? -9.568 -19.897 -4.137 1.00 93.38 279 GLY A O 1
ATOM 2156 N N . ARG A 1 280 ? -9.138 -21.913 -5.033 1.00 90.38 280 ARG A N 1
ATOM 2157 C CA . ARG A 1 280 ? -10.415 -22.551 -4.704 1.00 90.38 280 ARG A CA 1
ATOM 2158 C C . ARG A 1 280 ? -10.302 -23.471 -3.491 1.00 90.38 280 ARG A C 1
ATOM 2160 O O . ARG A 1 280 ? -11.266 -23.591 -2.735 1.00 90.38 280 ARG A O 1
ATOM 2167 N N . TYR A 1 281 ? -9.176 -24.157 -3.353 1.00 90.56 281 TYR A N 1
ATOM 2168 C CA . TYR A 1 281 ? -8.884 -25.099 -2.280 1.00 90.56 281 TYR A CA 1
ATOM 2169 C C . TYR A 1 281 ? -7.960 -24.463 -1.246 1.00 90.56 281 TYR A C 1
ATOM 2171 O O . TYR A 1 281 ? -7.275 -23.487 -1.537 1.00 90.56 281 TYR A O 1
ATOM 2179 N N . ASP A 1 282 ? -7.951 -25.009 -0.030 1.00 82.81 282 ASP A N 1
ATOM 2180 C CA . ASP A 1 282 ? -7.235 -24.386 1.087 1.00 82.81 282 ASP A CA 1
ATOM 2181 C C . ASP A 1 282 ? -5.720 -24.325 0.855 1.00 82.81 282 ASP A C 1
ATOM 2183 O O . ASP A 1 282 ? -5.107 -23.349 1.261 1.00 82.81 282 ASP A O 1
ATOM 2187 N N . ASP A 1 283 ? -5.148 -25.278 0.113 1.00 88.38 283 ASP A N 1
ATOM 2188 C CA . ASP A 1 283 ? -3.715 -25.321 -0.220 1.00 88.38 283 ASP A CA 1
ATOM 2189 C C . ASP A 1 283 ? -3.336 -24.477 -1.453 1.00 88.38 283 ASP A C 1
ATOM 2191 O O . ASP A 1 283 ? -2.158 -24.377 -1.805 1.00 88.38 283 ASP A O 1
ATOM 2195 N N . ASP A 1 284 ? -4.308 -23.855 -2.127 1.00 93.19 284 ASP A N 1
ATOM 2196 C CA . ASP A 1 284 ? -4.021 -23.069 -3.322 1.00 93.19 284 ASP A CA 1
ATOM 2197 C C . ASP A 1 284 ? -3.248 -21.790 -2.970 1.00 93.19 284 ASP A C 1
ATOM 2199 O O . ASP A 1 284 ? -3.508 -21.120 -1.974 1.00 93.19 284 ASP A O 1
ATOM 2203 N N . VAL A 1 285 ? -2.328 -21.412 -3.857 1.00 92.69 285 VAL A N 1
ATOM 2204 C CA . VAL A 1 285 ? -1.569 -20.145 -3.817 1.00 92.69 285 VAL A CA 1
ATOM 2205 C C . VAL A 1 285 ? -1.655 -19.410 -5.161 1.00 92.69 285 VAL A C 1
ATOM 2207 O O . VAL A 1 285 ? -0.756 -18.688 -5.576 1.00 92.69 285 VAL A O 1
ATOM 2210 N N . GLN A 1 286 ? -2.737 -19.639 -5.903 1.00 95.56 286 GLN A N 1
ATOM 2211 C CA . GLN A 1 286 ? -2.936 -19.066 -7.233 1.00 95.56 286 GLN A CA 1
ATOM 2212 C C . GLN A 1 286 ? -3.338 -17.594 -7.146 1.00 95.56 286 GLN A C 1
ATOM 2214 O O . GLN A 1 286 ? -4.116 -17.197 -6.273 1.00 95.56 286 GLN A O 1
ATOM 2219 N N . SER A 1 287 ? -2.855 -16.792 -8.089 1.00 97.06 287 SER A N 1
ATOM 2220 C CA . SER A 1 287 ? -3.108 -15.357 -8.143 1.00 97.06 287 SER A CA 1
ATOM 2221 C C . SER A 1 287 ? -3.421 -14.875 -9.557 1.00 97.06 287 SER A C 1
ATOM 2223 O O . SER A 1 287 ? -3.055 -15.505 -10.549 1.00 97.06 287 SER A O 1
ATOM 2225 N N . ILE A 1 288 ? -4.123 -13.747 -9.633 1.00 97.62 288 ILE A N 1
ATOM 2226 C CA . ILE A 1 288 ? -4.260 -12.937 -10.843 1.00 97.62 288 ILE A CA 1
ATOM 2227 C C . ILE A 1 288 ? -3.523 -11.625 -10.602 1.00 97.62 288 ILE A C 1
ATOM 2229 O O . ILE A 1 288 ? -3.723 -10.983 -9.566 1.00 97.62 288 ILE A O 1
ATOM 2233 N N . ILE A 1 289 ? -2.703 -11.239 -11.578 1.00 98.38 289 ILE A N 1
ATOM 2234 C CA . ILE A 1 289 ? -2.057 -9.931 -11.655 1.00 98.38 289 ILE A CA 1
ATOM 2235 C C . ILE A 1 289 ? -2.809 -9.105 -12.698 1.00 98.38 289 ILE A C 1
ATOM 2237 O O . ILE A 1 289 ? -3.058 -9.577 -13.806 1.00 98.38 289 ILE A O 1
ATOM 2241 N N . THR A 1 290 ? -3.180 -7.884 -12.332 1.00 97.88 290 THR A N 1
ATOM 2242 C CA . THR A 1 290 ? -3.761 -6.877 -13.231 1.00 97.88 290 THR A CA 1
ATOM 2243 C C . THR A 1 290 ? -2.785 -5.724 -13.354 1.00 97.88 290 THR A C 1
ATOM 2245 O O . THR A 1 290 ? -2.143 -5.397 -12.359 1.00 97.88 290 THR A O 1
ATOM 2248 N N . ALA A 1 291 ? -2.678 -5.097 -14.518 1.00 97.38 291 ALA A N 1
ATOM 2249 C CA . ALA A 1 291 ? -1.789 -3.962 -14.719 1.00 97.38 291 ALA A CA 1
ATOM 2250 C C . ALA A 1 291 ? -2.306 -3.058 -15.831 1.00 97.38 291 ALA A C 1
ATOM 2252 O O . ALA A 1 291 ? -3.017 -3.513 -16.726 1.00 97.38 291 ALA A O 1
ATOM 2253 N N . ASP A 1 292 ? -1.884 -1.805 -15.782 1.00 97.12 292 ASP A N 1
ATOM 2254 C CA . ASP A 1 292 ? -2.081 -0.856 -16.862 1.00 97.12 292 ASP A CA 1
ATOM 2255 C C . ASP A 1 292 ? -1.031 -1.108 -17.946 1.00 97.12 292 ASP A C 1
ATOM 2257 O O . ASP A 1 292 ? 0.095 -1.534 -17.665 1.00 97.12 292 ASP A O 1
ATOM 2261 N N . HIS A 1 293 ? -1.379 -0.799 -19.191 1.00 96.75 293 HIS A N 1
ATOM 2262 C CA . HIS A 1 293 ? -0.447 -0.835 -20.307 1.00 96.75 293 HIS A CA 1
ATOM 2263 C C . HIS A 1 293 ? -0.531 0.426 -21.162 1.00 96.75 293 HIS A C 1
ATOM 2265 O O . HIS A 1 293 ? -1.580 1.060 -21.295 1.00 96.75 293 HIS A O 1
ATOM 2271 N N . SER A 1 294 ? 0.588 0.772 -21.794 1.00 96.94 294 SER A N 1
ATOM 2272 C CA . SER A 1 294 ? 0.645 1.800 -22.836 1.00 96.94 294 SER A CA 1
ATOM 2273 C C . SER A 1 294 ? 1.765 1.510 -23.833 1.00 96.94 294 SER A C 1
ATOM 2275 O O . SER A 1 294 ? 2.688 0.756 -23.533 1.00 96.94 294 SER A O 1
ATOM 2277 N N . ALA A 1 295 ? 1.666 2.072 -25.038 1.00 97.00 295 ALA A N 1
ATOM 2278 C CA . ALA A 1 295 ? 2.747 2.062 -26.018 1.00 97.00 295 ALA A CA 1
ATOM 2279 C C . ALA A 1 295 ? 2.569 3.213 -27.025 1.00 97.00 295 ALA A C 1
ATOM 2281 O O . ALA A 1 295 ? 1.486 3.803 -27.106 1.00 97.00 295 ALA A O 1
ATOM 2282 N N . PRO A 1 296 ? 3.580 3.506 -27.865 1.00 97.19 296 PRO A N 1
ATOM 2283 C CA . PRO A 1 296 ? 3.451 4.488 -28.939 1.00 97.19 296 PRO A CA 1
ATOM 2284 C C . PRO A 1 296 ? 2.322 4.197 -29.932 1.00 97.19 296 PRO A C 1
ATOM 2286 O O . PRO A 1 296 ? 1.706 5.131 -30.428 1.00 97.19 296 PRO A O 1
ATOM 2289 N N . GLU A 1 297 ? 2.027 2.925 -30.212 1.00 96.00 297 GLU A N 1
ATOM 2290 C CA . GLU A 1 297 ? 1.042 2.518 -31.230 1.00 96.00 297 GLU A CA 1
ATOM 2291 C C . GLU A 1 297 ? -0.172 1.768 -30.649 1.00 96.00 297 GLU A C 1
ATOM 2293 O O . GLU A 1 297 ? -1.001 1.250 -31.397 1.00 96.00 297 GLU A O 1
ATOM 2298 N N . VAL A 1 298 ? -0.309 1.726 -29.318 1.00 94.19 298 VAL A N 1
ATOM 2299 C CA . VAL A 1 298 ? -1.401 1.031 -28.617 1.00 94.19 298 VAL A CA 1
ATOM 2300 C C . VAL A 1 298 ? -2.121 2.013 -27.697 1.00 94.19 298 VAL A C 1
ATOM 2302 O O . VAL A 1 298 ? -1.488 2.782 -26.974 1.00 94.19 298 VAL A O 1
ATOM 2305 N N . TYR A 1 299 ? -3.456 2.006 -27.723 1.00 91.56 299 TYR A N 1
ATOM 2306 C CA . TYR A 1 299 ? -4.249 2.808 -26.790 1.00 91.56 299 TYR A CA 1
ATOM 2307 C C . TYR A 1 299 ? -4.032 2.319 -25.360 1.00 91.56 299 TYR A C 1
ATOM 2309 O O . TYR A 1 299 ? -4.147 1.127 -25.102 1.00 91.56 299 TYR A O 1
ATOM 2317 N N . ALA A 1 300 ? -3.752 3.245 -24.443 1.00 92.69 300 ALA A N 1
ATOM 2318 C CA . ALA A 1 300 ? -3.560 2.906 -23.040 1.00 92.69 300 ALA A CA 1
ATOM 2319 C C . ALA A 1 300 ? -4.844 2.342 -22.407 1.00 92.69 300 ALA A C 1
ATOM 2321 O O . ALA A 1 300 ? -5.951 2.787 -22.735 1.00 92.69 300 ALA A O 1
ATOM 2322 N N . GLY A 1 301 ? -4.689 1.399 -21.480 1.00 90.69 301 GLY A N 1
ATOM 2323 C CA . GLY A 1 301 ? -5.802 0.752 -20.789 1.00 90.69 301 GLY A CA 1
ATOM 2324 C C . GLY A 1 301 ? -5.349 -0.191 -19.677 1.00 90.69 301 GLY A C 1
ATOM 2325 O O . GLY A 1 301 ? -4.163 -0.244 -19.360 1.00 90.69 301 GLY A O 1
ATOM 2326 N N . MET A 1 302 ? -6.312 -0.931 -19.122 1.00 83.50 302 MET A N 1
ATOM 2327 C CA . MET A 1 302 ? -6.106 -2.056 -18.199 1.00 83.50 302 MET A CA 1
ATOM 2328 C C . MET A 1 302 ? -6.468 -3.369 -18.884 1.00 83.50 302 MET A C 1
ATOM 2330 O O . MET A 1 302 ? -7.445 -3.348 -19.672 1.00 83.50 302 MET A O 1
#

Sequence (302 aa):
MSLGAIADTLGGPQSSFDPRVLYDPIHDRFILVFLDGFGPATSFIIVAFSQTSDPTGTWNVYELPGNPKDNNRWTDYPMIAITETELFITGNLIIPDEPWQTGFSETLIWQMSLDSGYNGNALDAVFWDNIQFGGAPIRNLHPVKGGKGPLGPDMYFLSNRNFSPSNDTIFVVRVTDALAVPETTVEVDFALADVNYGVPPQARQFNDHTFDTNDGRILGSFLQNNQIQFVANTLDPATGFCGIYHGIITDLLSDPVVSGNIIGDDTLDLGYPGISFTGRYDDDVQSIITADHSAPEVYAGM

Secondary structure (DSSP, 8-state):
--HHHHHGGGT--S-EEEEEEEEETTTTEEEEEEEE-SSTTT-EEEEEEESSS-TTS-EEEEEEES-TT-SS-EEEEEEEEE-SSEEEEEEEEE-TTS-TTT-EEEEEEEEEEHHHHHTTPPP--EEE---EETTEEPPS-EE-EESSS---S-EEEEEE-TT-SSEEEEEEEEE-S-TTSTT--EEEEEEEEEEEE----PEE-GGG-EE----S-EEEEEEETTEEEEEEEEE-TTTSSEEEEEEEEE-TTSS-EEEEEEE--SSPEEEEEEEEE--SSTT---EEEEEEEEETTEEEE-

pLDDT: mean 95.23, std 5.72, range [59.19, 98.88]

Foldseek 3Di:
DDPQVLCVVVPTFQAKDDKDKDQAPLVLWIKIWIWGDFWQVRTWIKIWIDLHNPPVDDILIDIDRQNPVSPRWGWDDWAWEDANWKIKIKTFTFHPPDDPVPRTDAIKIKIWTPVCRNVSHDTPIDIDTPCDDPSHHFPDWHWAAAFVHHHDPKIWTWWDPFAAQKAFKIKIKIQHGHPVDPPTDIDIDIDGEPGIFGWFDFWAAAPRDTHDLPTFIWQEWYDAPQKIWTKTWGQDPVQRAIWIKIWIWHPVVHHIYIYIDTGDDNFKHWHNKYKHHDDDDRPDPDIDIDTWIHGNPDDTDD